Protein AF-A0A1M8A538-F1 (afdb_monomer_lite)

Organism: Malassezia sympodialis (strain ATCC 42132) (NCBI:txid1230383)

InterPro domains:
  IPR006976 VanZ-LLP1 [PF04892] (79-163)

pLDDT: mean 80.63, std 13.92, range [46.94, 98.0]

Secondary structure (DSSP, 8-state):
-HHHHHHHHHHHHHHHHHHHHHHHHHT--EEHHHHHHHTT------EEE-HHHHHHHHHHHHHHHHHHH-TTHHHH--S-HHHHHHHHHHHHHHHHHHHEEE-GGGTTSHHHHTHHHHHHIIIIIIIIIIIHHHHHTTSTT----HHHHHHHHHHHHHHHHHHHHHHHHHHHHHHHHHHTSTTS--TTHHHHHHHHHHHHT-

Foldseek 3Di:
DVVVVVVVVVVVVVVVVVVVVVVVLQLDKAAPQVVQVVVVHRDPDQKIFRVNLVVVLVVLVVVLCCCLQPPCSCVVVVDPLLQCLLQSLLVNLLSQLSRIDGHPVCCPPPVNVCPSVVVSCVCRLVCNLPVVLVVSCVDPPDHRDPSSSVSNNNSNVNSSVVNVVVVVVVVVVVVVVVVVPPPPPPPPPVVVVVVVVVVVVD

Structure (mmCIF, N/CA/C/O backbone):
data_AF-A0A1M8A538-F1
#
_entry.id   AF-A0A1M8A538-F1
#
loop_
_atom_site.group_PDB
_atom_site.id
_atom_site.type_symbol
_atom_site.label_atom_id
_atom_site.label_alt_id
_atom_site.label_comp_id
_atom_site.label_asym_id
_atom_site.label_entity_id
_atom_site.label_seq_id
_atom_site.pdbx_PDB_ins_code
_atom_site.Cartn_x
_atom_site.Cartn_y
_atom_site.Cartn_z
_atom_site.occupancy
_atom_site.B_iso_or_equiv
_atom_site.auth_seq_id
_atom_site.auth_comp_id
_atom_site.auth_asym_id
_atom_site.auth_atom_id
_atom_site.pdbx_PDB_model_num
ATOM 1 N N . MET A 1 1 ? -29.784 -29.417 -18.299 1.00 57.19 1 MET A N 1
ATOM 2 C CA . MET A 1 1 ? -29.557 -28.063 -17.727 1.00 57.19 1 MET A CA 1
ATOM 3 C C . MET A 1 1 ? -29.957 -27.910 -16.256 1.00 57.19 1 MET A C 1
ATOM 5 O O . MET A 1 1 ? -29.130 -27.436 -15.493 1.00 57.19 1 MET A O 1
ATOM 9 N N . ARG A 1 2 ? -31.153 -28.327 -15.803 1.00 59.56 2 ARG A N 1
ATOM 10 C CA . ARG A 1 2 ? -31.587 -28.126 -14.396 1.00 59.56 2 ARG A CA 1
ATOM 11 C C . ARG A 1 2 ? -30.743 -28.860 -13.331 1.00 59.56 2 ARG A C 1
ATOM 13 O O . ARG A 1 2 ? -30.654 -28.373 -12.212 1.00 59.56 2 ARG A O 1
ATOM 20 N N . GLY A 1 3 ? -30.115 -29.992 -13.668 1.00 70.19 3 GLY A N 1
ATOM 21 C CA . GLY A 1 3 ? -29.225 -30.732 -12.754 1.00 70.19 3 GLY A CA 1
ATOM 22 C C . GLY A 1 3 ? -27.883 -30.034 -12.494 1.00 70.19 3 GLY A C 1
ATOM 23 O O . GLY A 1 3 ? -27.474 -29.909 -11.348 1.00 70.19 3 GLY A O 1
ATOM 24 N N . LEU A 1 4 ? -27.258 -29.482 -13.541 1.00 68.31 4 LEU A N 1
ATOM 25 C CA . LEU A 1 4 ? -26.008 -28.710 -13.440 1.00 68.31 4 LEU A CA 1
ATOM 26 C C . LEU A 1 4 ? -26.164 -27.450 -12.574 1.00 68.31 4 LEU A C 1
ATOM 28 O O . LEU A 1 4 ? -25.291 -27.142 -11.769 1.00 68.31 4 LEU A O 1
ATOM 32 N N . LEU A 1 5 ? -27.304 -26.760 -12.686 1.00 63.91 5 LEU A N 1
ATOM 33 C CA . LEU A 1 5 ? -27.604 -25.579 -11.870 1.00 63.91 5 LEU A CA 1
ATOM 34 C C . LEU A 1 5 ? -27.762 -25.910 -10.376 1.00 63.91 5 LEU A C 1
ATOM 36 O O . LEU A 1 5 ? -27.327 -25.127 -9.536 1.00 63.91 5 LEU A O 1
ATOM 40 N N . ARG A 1 6 ? -28.333 -27.072 -10.027 1.00 71.44 6 ARG A N 1
ATOM 41 C CA . ARG A 1 6 ? -28.461 -27.504 -8.621 1.00 71.44 6 ARG A CA 1
ATOM 42 C C . ARG A 1 6 ? -27.114 -27.851 -8.001 1.00 71.44 6 ARG A C 1
ATOM 44 O O . ARG A 1 6 ? -26.874 -27.500 -6.849 1.00 71.44 6 ARG A O 1
ATOM 51 N N . GLU A 1 7 ? -26.229 -28.474 -8.768 1.00 78.44 7 GLU A N 1
ATOM 52 C CA . GLU A 1 7 ? -24.905 -28.852 -8.273 1.00 78.44 7 GLU A CA 1
ATOM 53 C C . GLU A 1 7 ? -23.982 -27.636 -8.143 1.00 78.44 7 GLU A C 1
ATOM 55 O O . GLU A 1 7 ? -23.270 -27.515 -7.147 1.00 78.44 7 GLU A O 1
ATOM 60 N N . CYS A 1 8 ? -24.096 -26.667 -9.057 1.00 67.44 8 CYS A N 1
ATOM 61 C CA . CYS A 1 8 ? -23.446 -25.364 -8.929 1.00 67.44 8 CYS A CA 1
ATOM 62 C C . CYS A 1 8 ? -23.955 -24.600 -7.688 1.00 67.44 8 CYS A C 1
ATOM 64 O O . CYS A 1 8 ? -23.156 -24.137 -6.877 1.00 67.44 8 CYS A O 1
ATOM 66 N N . ALA A 1 9 ? -25.274 -24.559 -7.458 1.00 70.19 9 ALA A N 1
ATOM 67 C CA . ALA A 1 9 ? -25.866 -23.905 -6.287 1.00 70.19 9 ALA A CA 1
ATOM 68 C C . ALA A 1 9 ? -25.443 -24.553 -4.957 1.00 70.19 9 ALA A C 1
ATOM 70 O O . ALA A 1 9 ? -25.140 -23.847 -3.996 1.00 70.19 9 ALA A O 1
ATOM 71 N N . LYS A 1 10 ? -25.357 -25.888 -4.897 1.00 73.31 10 LYS A N 1
ATOM 72 C CA . LYS A 1 10 ? -24.834 -26.601 -3.720 1.00 73.31 10 LYS A CA 1
ATOM 73 C C . LYS A 1 10 ? -23.356 -26.309 -3.475 1.00 73.31 10 LYS A C 1
ATOM 75 O O . LYS A 1 10 ? -22.967 -26.134 -2.322 1.00 73.31 10 LYS A O 1
ATOM 80 N N . GLN A 1 11 ? -22.535 -26.239 -4.526 1.00 73.25 11 GLN A N 1
ATOM 81 C CA . GLN A 1 11 ? -21.128 -25.864 -4.376 1.00 73.25 11 GLN A CA 1
ATOM 82 C C . GLN A 1 11 ? -20.974 -24.424 -3.878 1.00 73.25 11 GLN A C 1
ATOM 84 O O . GLN A 1 11 ? -20.205 -24.190 -2.949 1.00 73.25 11 GLN A O 1
ATOM 89 N N . ILE A 1 12 ? -21.762 -23.484 -4.405 1.00 65.81 12 ILE A N 1
ATOM 90 C CA . ILE A 1 12 ? -21.785 -22.089 -3.942 1.00 65.81 12 ILE A CA 1
ATOM 91 C C . ILE A 1 12 ? -22.218 -22.016 -2.470 1.00 65.81 12 ILE A C 1
ATOM 93 O O . ILE A 1 12 ? -21.546 -21.374 -1.665 1.00 65.81 12 ILE A O 1
ATOM 97 N N . ALA A 1 13 ? -23.280 -22.731 -2.086 1.00 67.12 13 ALA A N 1
ATOM 98 C CA . ALA A 1 13 ? -23.774 -22.766 -0.709 1.00 67.12 13 ALA A CA 1
ATOM 99 C C . ALA A 1 13 ? -22.772 -23.394 0.272 1.00 67.12 13 ALA A C 1
ATOM 101 O O . ALA A 1 13 ? -22.696 -22.965 1.419 1.00 67.12 13 ALA A O 1
ATOM 102 N N . LYS A 1 14 ? -21.977 -24.377 -0.168 1.00 70.44 14 LYS A N 1
ATOM 103 C CA . LYS A 1 14 ? -20.911 -24.991 0.638 1.00 70.44 14 LYS A CA 1
ATOM 104 C C . LYS A 1 14 ? -19.675 -24.092 0.750 1.00 70.44 14 LYS A C 1
ATOM 106 O O . LYS A 1 14 ? -19.023 -24.078 1.791 1.00 70.44 14 LYS A O 1
ATOM 111 N N . CYS A 1 15 ? -19.378 -23.319 -0.293 1.00 61.66 15 CYS A N 1
ATOM 112 C CA . CYS A 1 15 ? -18.273 -22.363 -0.309 1.00 61.66 15 CYS A CA 1
ATOM 113 C C . CYS A 1 15 ? -18.583 -21.123 0.548 1.00 61.66 15 CYS A C 1
ATOM 115 O O . CYS A 1 15 ? -17.711 -20.612 1.243 1.00 61.66 15 CYS A O 1
ATOM 117 N N . HIS A 1 16 ? -19.845 -20.690 0.586 1.00 68.81 16 HIS A N 1
ATOM 118 C CA . HIS A 1 16 ? -20.300 -19.514 1.327 1.00 68.81 16 HIS A CA 1
ATOM 119 C C . HIS A 1 16 ? -19.888 -19.475 2.821 1.00 68.81 16 HIS A C 1
ATOM 121 O O . HIS A 1 16 ? -19.280 -18.483 3.228 1.00 68.81 16 HIS A O 1
ATOM 127 N N . PRO A 1 17 ? -20.136 -20.503 3.662 1.00 69.69 17 PRO A N 1
ATOM 128 C CA . PRO A 1 17 ? -19.729 -20.480 5.071 1.00 69.69 17 PRO A CA 1
ATOM 129 C C . PRO A 1 17 ? -18.207 -20.545 5.255 1.00 69.69 17 PRO A C 1
ATOM 131 O O . PRO A 1 17 ? -17.678 -19.902 6.162 1.00 69.69 17 PRO A O 1
ATOM 134 N N . PHE A 1 18 ? -17.497 -21.271 4.385 1.00 69.75 18 PHE A N 1
ATOM 135 C CA . PHE A 1 18 ? -16.035 -21.347 4.412 1.00 69.75 18 PHE A CA 1
ATOM 136 C C . PHE A 1 18 ? -15.409 -19.982 4.103 1.00 69.75 18 PHE A C 1
ATOM 138 O O . PHE A 1 18 ? -14.625 -19.468 4.897 1.00 69.75 18 PHE A O 1
ATOM 145 N N . VAL A 1 19 ? -15.850 -19.341 3.018 1.00 67.94 19 VAL A N 1
ATOM 146 C CA . VAL A 1 19 ? -15.421 -17.995 2.620 1.00 67.94 19 VAL A CA 1
ATOM 147 C C . VAL A 1 19 ? -15.725 -16.977 3.721 1.00 67.94 19 VAL A C 1
ATOM 149 O O . VAL A 1 19 ? -14.863 -16.173 4.063 1.00 67.94 19 VAL A O 1
ATOM 152 N N . LYS A 1 20 ? -16.906 -17.045 4.351 1.00 71.62 20 LYS A N 1
ATOM 153 C CA . LYS A 1 20 ? -17.277 -16.143 5.454 1.00 71.62 20 LYS A CA 1
ATOM 154 C C . LYS A 1 20 ? -16.355 -16.306 6.672 1.00 71.62 20 LYS A C 1
ATOM 156 O O . LYS A 1 20 ? -15.968 -15.310 7.279 1.00 71.62 20 LYS A O 1
ATOM 161 N N . SER A 1 21 ? -15.969 -17.542 7.003 1.00 71.75 21 SER A N 1
ATOM 162 C CA . SER A 1 21 ? -15.009 -17.839 8.078 1.00 71.75 21 SER A CA 1
ATOM 163 C C . SER A 1 21 ? -13.608 -17.307 7.760 1.00 71.75 21 SER A C 1
ATOM 165 O O . SER A 1 21 ? -13.003 -16.636 8.597 1.00 71.75 21 SER A O 1
ATOM 167 N N . SER A 1 22 ? -13.113 -17.533 6.541 1.00 72.19 22 SER A N 1
ATOM 168 C CA . SER A 1 22 ? -11.816 -17.018 6.092 1.00 72.19 22 SER A CA 1
ATOM 169 C C . SER A 1 22 ? -11.780 -15.489 6.089 1.00 72.19 22 SER A C 1
ATOM 171 O O . SER A 1 22 ? -10.850 -14.907 6.636 1.00 72.19 22 SER A O 1
ATOM 173 N N . ILE A 1 23 ? -12.819 -14.823 5.572 1.00 71.50 23 ILE A N 1
ATOM 174 C CA . ILE A 1 23 ? -12.929 -13.355 5.595 1.00 71.50 23 ILE A CA 1
ATOM 175 C C . ILE A 1 23 ? -12.921 -12.833 7.036 1.00 71.50 23 ILE A C 1
ATOM 177 O O . ILE A 1 23 ? -12.203 -11.883 7.338 1.00 71.50 23 ILE A O 1
ATOM 181 N N . LYS A 1 24 ? -13.656 -13.472 7.955 1.00 73.94 24 LYS A N 1
ATOM 182 C CA . LYS A 1 24 ? -13.666 -13.073 9.371 1.00 73.94 24 LYS A CA 1
ATOM 183 C C . LYS A 1 24 ? -12.282 -13.200 10.016 1.00 73.94 24 LYS A C 1
ATOM 185 O O . LYS A 1 24 ? -11.910 -12.352 10.820 1.00 73.94 24 LYS A O 1
ATOM 190 N N . GLN A 1 25 ? -11.514 -14.228 9.655 1.00 73.50 25 GLN A N 1
ATOM 191 C CA . GLN A 1 25 ? -10.130 -14.378 10.112 1.00 73.50 25 GLN A CA 1
ATOM 192 C C . GLN A 1 25 ? -9.217 -13.292 9.533 1.00 73.50 25 GLN A C 1
ATOM 194 O O . GLN A 1 25 ? -8.459 -12.694 10.291 1.00 73.50 25 GLN A O 1
ATOM 199 N N . LEU A 1 26 ? -9.335 -12.980 8.238 1.00 65.94 26 LEU A N 1
ATOM 200 C CA . LEU A 1 26 ? -8.566 -11.911 7.587 1.00 65.94 26 LEU A CA 1
ATOM 201 C C . LEU A 1 26 ? -8.834 -10.531 8.206 1.00 65.94 26 LEU A C 1
ATOM 203 O O . LEU A 1 26 ? -7.919 -9.725 8.356 1.00 65.94 26 LEU A O 1
ATOM 207 N N . LEU A 1 27 ? -10.085 -10.269 8.588 1.00 71.62 27 LEU A N 1
ATOM 208 C CA . LEU A 1 27 ? -10.512 -9.009 9.199 1.00 71.62 27 LEU A CA 1
ATOM 209 C C . LEU A 1 27 ? -10.234 -8.930 10.706 1.00 71.62 27 LEU A C 1
ATOM 211 O O . LEU A 1 27 ? -10.436 -7.869 11.295 1.00 71.62 27 LEU A O 1
ATOM 215 N N . LYS A 1 28 ? -9.760 -10.012 11.340 1.00 77.06 28 LYS A N 1
ATOM 216 C CA . LYS A 1 28 ? -9.416 -10.006 12.764 1.00 77.06 28 LYS A CA 1
ATOM 217 C C . LYS A 1 28 ? -8.236 -9.058 12.998 1.00 77.06 28 LYS A C 1
ATOM 219 O O . LYS A 1 28 ? -7.119 -9.330 12.560 1.00 77.06 28 LYS A O 1
ATOM 224 N N . SER A 1 29 ? -8.493 -7.953 13.689 1.00 77.62 29 SER A N 1
ATOM 225 C CA . SER A 1 29 ? -7.491 -6.969 14.090 1.00 77.62 29 SER A CA 1
ATOM 226 C C . SER A 1 29 ? -6.911 -7.294 15.469 1.00 77.62 29 SER A C 1
ATOM 228 O O . SER A 1 29 ? -7.579 -7.870 16.328 1.00 77.62 29 SER A O 1
ATOM 230 N N . THR A 1 30 ? -5.655 -6.907 15.677 1.00 77.50 30 THR A N 1
ATOM 231 C CA . THR A 1 30 ? -4.973 -6.939 16.973 1.00 77.50 30 THR A CA 1
ATOM 232 C C . THR A 1 30 ? -4.510 -5.526 17.298 1.00 77.50 30 THR A C 1
ATOM 234 O O . THR A 1 30 ? -3.788 -4.915 16.508 1.00 77.50 30 THR A O 1
ATOM 237 N N . CYS A 1 31 ? -4.931 -4.988 18.440 1.00 77.50 31 CYS A N 1
ATOM 238 C CA . CYS A 1 31 ? -4.572 -3.633 18.848 1.00 77.50 31 CYS A CA 1
ATOM 239 C C . CYS A 1 31 ? -3.198 -3.576 19.512 1.00 77.50 31 CYS A C 1
ATOM 241 O O . CYS A 1 31 ? -2.830 -4.465 20.282 1.00 77.50 31 CYS A O 1
ATOM 243 N N . ILE A 1 32 ? -2.434 -2.526 19.200 1.00 72.56 32 ILE A N 1
ATOM 244 C CA . ILE A 1 32 ? -1.070 -2.351 19.712 1.00 72.56 32 ILE A CA 1
ATOM 245 C C . ILE A 1 32 ? -1.089 -2.112 21.227 1.00 72.56 32 ILE A C 1
ATOM 247 O O . ILE A 1 32 ? -0.212 -2.623 21.919 1.00 72.56 32 ILE A O 1
ATOM 251 N N . SER A 1 33 ? -2.116 -1.440 21.755 1.00 68.94 33 SER A N 1
ATOM 252 C CA . SER A 1 33 ? -2.324 -1.240 23.198 1.00 68.94 33 SER A CA 1
ATOM 253 C C . SER A 1 33 ? -2.339 -2.559 23.985 1.00 68.94 33 SER A C 1
ATOM 255 O O . SER A 1 33 ? -1.606 -2.709 24.960 1.00 68.94 33 SER A O 1
ATOM 257 N N . SER A 1 34 ? -3.084 -3.559 23.501 1.00 65.19 34 SER A N 1
ATOM 258 C CA . SER A 1 34 ? -3.177 -4.888 24.127 1.00 65.19 34 SER A CA 1
ATOM 259 C C . SER A 1 34 ? -1.849 -5.649 24.097 1.00 65.19 34 SER A C 1
ATOM 261 O O . SER A 1 34 ? -1.525 -6.397 25.020 1.00 65.19 34 SER A O 1
ATOM 263 N N . ILE A 1 35 ? -1.044 -5.441 23.052 1.00 68.94 35 ILE A N 1
ATOM 264 C CA . ILE A 1 35 ? 0.308 -5.994 22.996 1.00 68.94 35 ILE A CA 1
ATOM 265 C C . ILE A 1 35 ? 1.192 -5.265 24.010 1.00 68.94 35 ILE A C 1
ATOM 267 O O . ILE A 1 35 ? 1.823 -5.928 24.820 1.00 68.94 35 ILE A O 1
ATOM 271 N N . SER A 1 36 ? 1.214 -3.932 24.011 1.00 69.56 36 SER A N 1
ATOM 272 C CA . SER A 1 36 ? 2.062 -3.118 24.892 1.00 69.56 36 SER A CA 1
ATOM 273 C C . SER A 1 36 ? 1.878 -3.466 26.372 1.00 69.56 36 SER A C 1
ATOM 275 O O . SER A 1 36 ? 2.864 -3.649 27.090 1.00 69.56 36 SER A O 1
ATOM 277 N N . GLU A 1 37 ? 0.629 -3.645 26.808 1.00 71.94 37 GLU A N 1
ATOM 278 C CA . GLU A 1 37 ? 0.303 -4.019 28.186 1.00 71.94 37 GLU A CA 1
ATOM 279 C C . GLU A 1 37 ? 0.909 -5.376 28.574 1.00 71.94 37 GLU A C 1
ATOM 281 O O . GLU A 1 37 ? 1.479 -5.519 29.656 1.00 71.94 37 GLU A O 1
ATOM 286 N N . LYS A 1 38 ? 0.901 -6.350 27.654 1.00 77.44 38 LYS A N 1
ATOM 287 C CA . LYS A 1 38 ? 1.530 -7.664 27.858 1.00 77.44 38 LYS A CA 1
ATOM 288 C C . LYS A 1 38 ? 3.043 -7.571 28.096 1.00 77.44 38 LYS A C 1
ATOM 290 O O . LYS A 1 38 ? 3.600 -8.429 28.777 1.00 77.44 38 LYS A O 1
ATOM 295 N N . TRP A 1 39 ? 3.706 -6.556 27.541 1.00 76.44 39 TRP A N 1
ATOM 296 C CA . TRP A 1 39 ? 5.148 -6.321 27.689 1.00 76.44 39 TRP A CA 1
ATOM 297 C C . TRP A 1 39 ? 5.494 -5.342 28.824 1.00 76.44 39 TRP A C 1
ATOM 299 O O . TRP A 1 39 ? 6.660 -4.992 28.981 1.00 76.44 39 TRP A O 1
ATOM 309 N N . GLY A 1 40 ? 4.515 -4.914 29.631 1.00 76.00 40 GLY A N 1
ATOM 310 C CA . GLY A 1 40 ? 4.738 -4.046 30.793 1.00 76.00 40 GLY A CA 1
ATOM 311 C C . GLY A 1 40 ? 4.850 -2.550 30.477 1.00 76.00 40 GLY A C 1
ATOM 312 O O . GLY A 1 40 ? 5.237 -1.777 31.352 1.00 76.00 40 GLY A O 1
ATOM 313 N N . TYR A 1 41 ? 4.492 -2.122 29.263 1.00 75.06 41 TYR A N 1
ATOM 314 C CA . TYR A 1 41 ? 4.486 -0.713 28.859 1.00 75.06 41 TYR A CA 1
ATOM 315 C C . TYR A 1 41 ? 3.050 -0.219 28.643 1.00 75.06 41 TYR A C 1
ATOM 317 O O . TYR A 1 41 ? 2.259 -0.879 27.971 1.00 75.06 41 TYR A O 1
ATOM 325 N N . LYS A 1 42 ? 2.705 0.969 29.154 1.00 70.19 42 LYS A N 1
ATOM 326 C CA . LYS A 1 42 ? 1.439 1.645 28.820 1.00 70.19 42 LYS A CA 1
ATOM 327 C C . LYS A 1 42 ? 1.663 2.611 27.663 1.00 70.19 42 LYS A C 1
ATOM 329 O O . LYS A 1 42 ? 2.078 3.747 27.874 1.00 70.19 42 LYS A O 1
ATOM 334 N N . ILE A 1 43 ? 1.438 2.133 26.444 1.00 72.69 43 ILE A N 1
ATOM 335 C CA . ILE A 1 43 ? 1.424 2.964 25.242 1.00 72.69 43 ILE A CA 1
ATOM 336 C C . ILE A 1 43 ? -0.027 3.040 24.762 1.00 72.69 43 ILE A C 1
ATOM 338 O O . ILE A 1 43 ? -0.548 2.082 24.187 1.00 72.69 43 ILE A O 1
ATOM 342 N N . ASP A 1 44 ? -0.666 4.188 24.979 1.00 70.19 44 ASP A N 1
ATOM 343 C CA . ASP A 1 44 ? -2.039 4.459 24.541 1.00 70.19 44 ASP A CA 1
ATOM 344 C C . ASP A 1 44 ? -2.053 4.885 23.067 1.00 70.19 44 ASP A C 1
ATOM 346 O O . ASP A 1 44 ? -2.310 6.037 22.716 1.00 70.19 44 ASP A O 1
ATOM 350 N N . VAL A 1 45 ? -1.722 3.946 22.177 1.00 75.31 45 VAL A N 1
ATOM 351 C CA . VAL A 1 45 ? -1.893 4.122 20.731 1.00 75.31 45 VAL A CA 1
ATOM 352 C C . VAL A 1 45 ? -3.118 3.337 20.267 1.00 75.31 45 VAL A C 1
ATOM 354 O O . VAL A 1 45 ? -3.142 2.109 20.375 1.00 75.31 45 VAL A O 1
ATOM 357 N N . PRO A 1 46 ? -4.135 4.002 19.699 1.00 79.00 46 PRO A N 1
ATOM 358 C CA . PRO A 1 46 ? -5.359 3.336 19.263 1.00 79.00 46 PRO A CA 1
ATOM 359 C C . PRO A 1 46 ? -5.237 2.690 17.875 1.00 79.00 46 PRO A C 1
ATOM 361 O O . PRO A 1 46 ? -6.220 2.501 17.154 1.00 79.00 46 PRO A O 1
ATOM 364 N N . LEU A 1 47 ? -4.005 2.396 17.465 1.00 81.62 47 LEU A N 1
ATOM 365 C CA . LEU A 1 47 ? -3.712 1.777 16.191 1.00 81.62 47 LEU A CA 1
ATOM 366 C C . LEU A 1 47 ? -3.675 0.261 16.384 1.00 81.62 47 LEU A C 1
ATOM 368 O O . LEU A 1 47 ? -2.993 -0.276 17.257 1.00 81.62 47 LEU A O 1
ATOM 372 N N . CYS A 1 48 ? -4.424 -0.434 15.549 1.00 84.00 48 CYS A N 1
ATOM 373 C CA . CYS A 1 48 ? -4.493 -1.878 15.485 1.00 84.00 48 CYS A CA 1
ATOM 374 C C . CYS A 1 48 ? -4.006 -2.315 14.103 1.00 84.00 48 CYS A C 1
ATOM 376 O O . CYS A 1 48 ? -4.122 -1.582 13.122 1.00 84.00 48 CYS A O 1
ATOM 378 N N . PHE A 1 49 ? -3.453 -3.515 14.001 1.00 86.50 49 PHE A N 1
ATOM 379 C CA . PHE A 1 49 ? -3.052 -4.074 12.714 1.00 86.50 49 PHE A CA 1
ATOM 380 C C . PHE A 1 49 ? -3.757 -5.402 12.466 1.00 86.50 49 PHE A C 1
ATOM 382 O O . PHE A 1 49 ? -4.130 -6.117 13.399 1.00 86.50 49 PHE A O 1
ATOM 389 N N . ARG A 1 50 ? -3.965 -5.736 11.193 1.00 89.81 50 ARG A N 1
ATOM 390 C CA . ARG A 1 50 ? -4.556 -7.007 10.759 1.00 89.81 50 ARG A CA 1
ATOM 391 C C . ARG A 1 50 ? -3.433 -7.959 10.337 1.00 89.81 50 ARG A C 1
ATOM 393 O O . ARG A 1 50 ? -2.942 -7.842 9.213 1.00 89.81 50 ARG A O 1
ATOM 400 N N . PRO A 1 51 ? -2.996 -8.899 11.199 1.00 86.75 51 PRO A N 1
ATOM 401 C CA . PRO A 1 51 ? -1.805 -9.718 10.948 1.00 86.75 51 PRO A CA 1
ATOM 402 C C . PRO A 1 51 ? -1.906 -10.555 9.669 1.00 86.75 51 PRO A C 1
ATOM 404 O O . PRO A 1 51 ? -0.916 -10.734 8.967 1.00 86.75 51 PRO A O 1
ATOM 407 N N . TRP A 1 52 ? -3.103 -11.030 9.327 1.00 88.88 52 TRP A N 1
ATOM 408 C CA . TRP A 1 52 ? -3.308 -11.7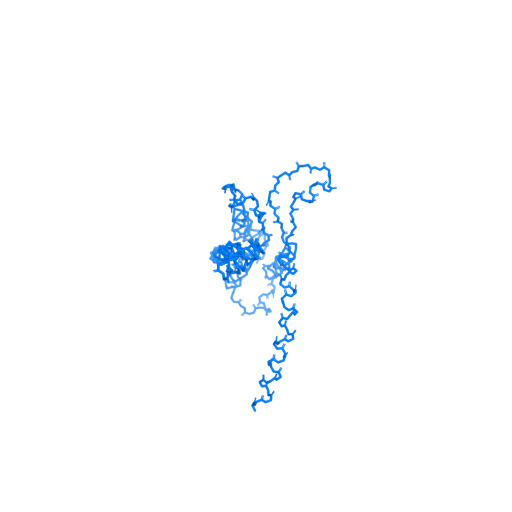99 8.102 1.00 88.88 52 TRP A CA 1
ATOM 409 C C . TRP A 1 52 ? -3.179 -10.953 6.833 1.00 88.88 52 TRP A C 1
ATOM 411 O O . TRP A 1 52 ? -2.592 -11.409 5.858 1.00 88.88 52 TRP A O 1
ATOM 421 N N . ILE A 1 53 ? -3.670 -9.710 6.850 1.00 92.31 53 ILE A N 1
ATOM 422 C CA . ILE A 1 53 ? -3.490 -8.771 5.732 1.00 92.31 53 ILE A CA 1
ATOM 423 C C . ILE A 1 53 ? -2.018 -8.371 5.610 1.00 92.31 53 ILE A C 1
ATOM 425 O O . ILE A 1 53 ? -1.496 -8.290 4.505 1.00 92.31 53 ILE A O 1
ATOM 429 N N . MET A 1 54 ? -1.322 -8.200 6.737 1.00 92.56 54 MET A N 1
ATOM 430 C CA . MET A 1 54 ? 0.122 -7.966 6.747 1.00 92.56 54 MET A CA 1
ATOM 431 C C . MET A 1 54 ? 0.890 -9.129 6.106 1.00 92.56 54 MET A C 1
ATOM 433 O O . MET A 1 54 ? 1.800 -8.897 5.320 1.00 92.56 54 MET A O 1
ATOM 437 N N . LEU A 1 55 ? 0.506 -10.379 6.383 1.00 93.06 55 LEU A N 1
ATOM 438 C CA . LEU A 1 55 ? 1.105 -11.543 5.730 1.00 93.06 55 LEU A CA 1
ATOM 439 C C . LEU A 1 55 ? 0.850 -11.540 4.216 1.00 93.06 55 LEU A C 1
ATOM 441 O O . LEU A 1 55 ? 1.779 -11.780 3.451 1.00 93.06 55 LEU A O 1
ATOM 445 N N . LEU A 1 56 ? -0.372 -11.218 3.777 1.00 93.94 56 LEU A N 1
ATOM 446 C CA . LEU A 1 56 ? -0.681 -11.070 2.349 1.00 93.94 56 LEU A CA 1
ATOM 447 C C . LEU A 1 56 ? 0.156 -9.967 1.693 1.00 93.94 56 LEU A C 1
ATOM 449 O O . LEU A 1 56 ? 0.673 -10.169 0.602 1.00 93.94 56 LEU A O 1
ATOM 453 N N . PHE A 1 57 ? 0.337 -8.837 2.374 1.00 95.06 57 PHE A N 1
ATOM 454 C CA . PHE A 1 57 ? 1.184 -7.744 1.905 1.00 95.06 57 PHE A CA 1
ATOM 455 C C . PHE A 1 57 ? 2.652 -8.158 1.775 1.00 95.06 57 PHE A C 1
ATOM 457 O O . PHE A 1 57 ? 3.292 -7.841 0.782 1.00 95.06 57 PHE A O 1
ATOM 464 N N . LEU A 1 58 ? 3.192 -8.906 2.740 1.00 95.56 58 LEU A N 1
ATOM 465 C CA . LEU A 1 58 ? 4.566 -9.411 2.659 1.00 95.56 58 LEU A CA 1
ATOM 466 C C . LEU A 1 58 ? 4.752 -10.393 1.495 1.00 95.56 58 LEU A C 1
ATOM 468 O O . LEU A 1 58 ? 5.778 -10.350 0.820 1.00 95.56 58 LEU A O 1
ATOM 472 N N . LEU A 1 59 ? 3.765 -11.257 1.245 1.00 96.12 59 LEU A N 1
ATOM 473 C CA . LEU A 1 59 ? 3.776 -12.155 0.088 1.00 96.12 59 LEU A CA 1
ATOM 474 C C . LEU A 1 59 ? 3.705 -11.378 -1.233 1.00 96.12 59 LEU A C 1
ATOM 476 O O . LEU A 1 59 ? 4.423 -11.713 -2.171 1.00 96.12 59 LEU A O 1
ATOM 480 N N . ASP A 1 60 ? 2.881 -10.333 -1.292 1.00 95.44 60 ASP A N 1
ATOM 481 C CA . ASP A 1 60 ? 2.770 -9.442 -2.448 1.00 95.44 60 ASP A CA 1
ATOM 482 C C . ASP A 1 60 ? 4.085 -8.693 -2.719 1.00 95.44 60 ASP A C 1
ATOM 484 O O . ASP A 1 60 ? 4.577 -8.702 -3.844 1.00 95.44 60 ASP A O 1
ATOM 488 N N . LEU A 1 61 ? 4.736 -8.152 -1.684 1.00 94.56 61 LEU A N 1
ATOM 489 C CA . LEU A 1 61 ? 6.058 -7.533 -1.814 1.00 94.56 61 LEU A CA 1
ATOM 490 C C . LEU A 1 61 ? 7.117 -8.521 -2.308 1.00 94.56 61 LEU A C 1
ATOM 492 O O . LEU A 1 61 ? 7.958 -8.149 -3.123 1.00 94.56 61 LEU A O 1
ATOM 496 N N . LEU A 1 62 ? 7.087 -9.771 -1.839 1.00 94.88 62 LEU A N 1
ATOM 497 C CA . LEU A 1 62 ? 8.011 -10.804 -2.306 1.00 94.88 62 LEU A CA 1
ATOM 498 C C . LEU A 1 62 ? 7.772 -11.137 -3.784 1.00 94.88 62 LEU A C 1
ATOM 500 O O . LEU A 1 62 ? 8.732 -11.277 -4.540 1.00 94.88 62 LEU A O 1
ATOM 504 N N . LEU A 1 63 ? 6.507 -11.228 -4.202 1.00 93.19 63 LEU A N 1
ATOM 505 C CA . LEU A 1 63 ? 6.130 -11.436 -5.598 1.00 93.19 63 LEU A CA 1
ATOM 506 C C . LEU A 1 63 ? 6.597 -10.268 -6.475 1.00 93.19 63 LEU A C 1
ATOM 508 O O . LEU A 1 63 ? 7.236 -10.490 -7.501 1.00 93.19 63 LEU A O 1
ATOM 512 N N . MET A 1 64 ? 6.333 -9.032 -6.055 1.00 92.69 64 MET A N 1
ATOM 513 C CA . MET A 1 64 ? 6.749 -7.825 -6.771 1.00 92.69 64 MET A CA 1
ATOM 514 C C . MET A 1 64 ? 8.271 -7.696 -6.838 1.00 92.69 64 MET A C 1
ATOM 516 O O . MET A 1 64 ? 8.812 -7.350 -7.885 1.00 92.69 64 MET A O 1
ATOM 520 N N . ALA A 1 65 ? 8.979 -8.030 -5.758 1.00 91.56 65 ALA A N 1
ATOM 521 C CA . ALA A 1 65 ? 10.435 -8.067 -5.754 1.00 91.56 65 ALA A CA 1
ATOM 522 C C . ALA A 1 65 ? 10.966 -9.140 -6.714 1.00 91.56 65 ALA A C 1
ATOM 524 O O . ALA A 1 65 ? 11.875 -8.872 -7.493 1.00 91.56 65 ALA A O 1
ATOM 525 N N . PHE A 1 66 ? 10.380 -10.338 -6.720 1.00 91.25 66 PHE A N 1
ATOM 526 C CA . PHE A 1 66 ? 10.772 -11.382 -7.661 1.00 91.25 66 PHE A CA 1
ATOM 527 C C . PHE A 1 66 ? 10.579 -10.928 -9.113 1.00 91.25 66 PHE A C 1
ATOM 529 O O . PHE A 1 66 ? 11.498 -11.051 -9.916 1.00 91.25 66 PHE A O 1
ATOM 536 N N . LEU A 1 67 ? 9.426 -10.346 -9.443 1.00 90.00 67 LEU A N 1
ATOM 537 C CA . LEU A 1 67 ? 9.138 -9.900 -10.806 1.00 90.00 67 LEU A CA 1
ATOM 538 C C . LEU A 1 67 ? 9.974 -8.685 -11.232 1.00 90.00 67 LEU A C 1
ATOM 540 O O . LEU A 1 67 ? 10.392 -8.617 -12.382 1.00 90.00 67 LEU A O 1
ATOM 544 N N . GLY A 1 68 ? 10.240 -7.749 -10.319 1.00 85.75 68 GLY A N 1
ATOM 545 C CA . GLY A 1 68 ? 10.950 -6.506 -10.622 1.00 85.75 68 GLY A CA 1
ATOM 546 C C . GLY A 1 68 ? 12.478 -6.592 -10.561 1.00 85.75 68 GLY A C 1
ATOM 547 O O . GLY A 1 68 ? 13.148 -5.730 -11.126 1.00 85.75 68 GLY A O 1
ATOM 548 N N . PHE A 1 69 ? 13.052 -7.572 -9.856 1.00 86.25 69 PHE A N 1
ATOM 549 C CA . PHE A 1 69 ? 14.510 -7.714 -9.711 1.00 86.25 69 PHE A CA 1
ATOM 550 C C . PHE A 1 69 ? 15.085 -8.883 -10.514 1.00 86.25 69 PHE A C 1
ATOM 552 O O . PHE A 1 69 ? 16.291 -8.923 -10.747 1.00 86.25 69 PHE A O 1
ATOM 559 N N . HIS A 1 70 ? 14.266 -9.850 -10.930 1.00 85.44 70 HIS A N 1
ATOM 560 C CA . HIS A 1 70 ? 14.771 -11.009 -11.653 1.00 85.44 70 HIS A CA 1
ATOM 561 C C . HIS A 1 70 ? 14.994 -10.678 -13.146 1.00 85.44 70 HIS A C 1
ATOM 563 O O . HIS A 1 70 ? 14.029 -10.346 -13.836 1.00 85.44 70 HIS A O 1
ATOM 569 N N . PRO A 1 71 ? 16.220 -10.841 -13.690 1.00 77.00 71 PRO A N 1
ATOM 570 C CA . PRO A 1 71 ? 16.569 -10.414 -15.054 1.00 77.00 71 PRO A CA 1
ATOM 571 C C . PRO A 1 71 ? 15.707 -11.030 -16.163 1.00 77.00 71 PRO A C 1
ATOM 573 O O . PRO A 1 71 ? 15.490 -10.408 -17.194 1.00 77.00 71 PRO A O 1
ATOM 576 N N . SER A 1 72 ? 15.208 -12.246 -15.934 1.00 77.88 72 SER A N 1
ATOM 577 C CA . SER A 1 72 ? 14.390 -13.005 -16.891 1.00 77.88 72 SER A CA 1
ATOM 578 C C . SER A 1 72 ? 12.936 -13.155 -16.448 1.00 77.88 72 SER A C 1
ATOM 580 O O . SER A 1 72 ? 12.224 -13.999 -16.977 1.00 77.88 72 SER A O 1
ATOM 582 N N . ALA A 1 73 ? 12.460 -12.414 -15.437 1.00 76.56 73 ALA A N 1
ATOM 583 C CA . ALA A 1 73 ? 11.064 -12.560 -14.996 1.00 76.56 73 ALA A CA 1
ATOM 584 C C . ALA A 1 73 ? 10.064 -12.224 -16.115 1.00 76.56 73 ALA A C 1
ATOM 586 O O . ALA A 1 73 ? 9.037 -12.894 -16.240 1.00 76.56 73 ALA A O 1
ATOM 587 N N . GLN A 1 74 ? 10.395 -11.251 -16.967 1.00 72.25 74 GLN A N 1
ATOM 588 C CA . GLN A 1 74 ? 9.583 -10.884 -18.129 1.00 72.25 74 GLN A CA 1
ATOM 589 C C . GLN A 1 74 ? 9.499 -11.984 -19.198 1.00 72.25 74 GLN A C 1
ATOM 591 O O . GLN A 1 74 ? 8.507 -12.043 -19.921 1.00 72.25 74 GLN A O 1
ATOM 596 N N . ASP A 1 75 ? 10.468 -12.903 -19.265 1.00 77.25 75 ASP A N 1
ATOM 597 C CA . ASP A 1 75 ? 10.405 -14.033 -20.204 1.00 77.25 75 ASP A CA 1
ATOM 598 C C . ASP A 1 75 ? 9.268 -15.004 -19.837 1.00 77.25 75 ASP A C 1
ATOM 600 O O . ASP A 1 75 ? 8.667 -15.639 -20.705 1.00 77.25 75 ASP A O 1
ATOM 604 N N . TYR A 1 76 ? 8.940 -15.091 -18.543 1.00 79.25 76 TYR A N 1
ATOM 605 C CA . TYR A 1 76 ? 7.851 -15.923 -18.025 1.00 79.25 76 TYR A CA 1
ATOM 606 C C . TYR A 1 76 ? 6.513 -15.182 -18.002 1.00 79.25 76 TYR A C 1
ATOM 608 O O . TYR A 1 76 ? 5.464 -15.771 -18.268 1.00 79.25 76 TYR A O 1
ATOM 616 N N . VAL A 1 77 ? 6.540 -13.891 -17.672 1.00 75.44 77 VAL A N 1
ATOM 617 C CA . VAL A 1 77 ? 5.360 -13.032 -17.574 1.00 75.44 77 VAL A CA 1
ATOM 618 C C . VAL A 1 77 ? 5.371 -12.094 -18.774 1.00 75.44 77 VAL A C 1
ATOM 620 O O . VAL A 1 77 ? 5.893 -10.989 -18.702 1.00 75.44 77 VAL A O 1
ATOM 623 N N . GLN A 1 78 ? 4.782 -12.543 -19.886 1.00 81.94 78 GLN A N 1
ATOM 624 C CA . GLN A 1 78 ? 4.663 -11.805 -21.157 1.00 81.94 78 GLN A CA 1
ATOM 625 C C . GLN A 1 78 ? 3.682 -10.612 -21.067 1.00 81.94 78 GLN A C 1
ATOM 627 O O . GLN A 1 78 ? 2.817 -10.417 -21.921 1.00 81.94 78 GLN A O 1
ATOM 632 N N . ILE A 1 79 ? 3.767 -9.831 -19.993 1.00 84.62 79 ILE A N 1
ATOM 633 C CA . ILE A 1 79 ? 2.970 -8.637 -19.726 1.00 84.62 79 ILE A CA 1
ATOM 634 C C . ILE A 1 79 ? 3.886 -7.428 -19.899 1.00 84.62 79 ILE A C 1
ATOM 636 O O . ILE A 1 79 ? 5.059 -7.464 -19.543 1.00 84.62 79 ILE A O 1
ATOM 640 N N . ASN A 1 80 ? 3.345 -6.340 -20.443 1.00 89.38 80 ASN A N 1
ATOM 641 C CA . ASN A 1 80 ? 4.074 -5.080 -20.541 1.00 89.38 80 ASN A CA 1
ATOM 642 C C . ASN A 1 80 ? 4.491 -4.591 -19.144 1.00 89.38 80 ASN A C 1
ATOM 644 O O . ASN A 1 80 ? 3.640 -4.464 -18.261 1.00 89.38 80 ASN A O 1
ATOM 648 N N . ASP A 1 81 ? 5.768 -4.254 -18.986 1.00 87.88 81 ASP A N 1
ATOM 649 C CA . ASP A 1 81 ? 6.385 -3.804 -17.736 1.00 87.88 81 ASP A CA 1
ATOM 650 C C . ASP A 1 81 ? 5.577 -2.707 -17.034 1.00 87.88 81 ASP A C 1
ATOM 652 O O . ASP A 1 81 ? 5.223 -2.807 -15.863 1.00 87.88 81 ASP A O 1
ATOM 656 N N . LYS A 1 82 ? 5.124 -1.710 -17.798 1.00 91.38 82 LYS A N 1
ATOM 657 C CA . LYS A 1 82 ? 4.334 -0.586 -17.270 1.00 91.38 82 LYS A CA 1
ATOM 658 C C . LYS A 1 82 ? 2.991 -1.030 -16.698 1.00 91.38 82 LYS A C 1
ATOM 660 O O . LYS A 1 82 ? 2.501 -0.456 -15.731 1.00 91.38 82 LYS A O 1
ATOM 665 N N . VAL A 1 83 ? 2.369 -2.039 -17.307 1.00 93.12 83 VAL A N 1
ATOM 666 C CA . VAL A 1 83 ? 1.099 -2.597 -16.823 1.00 93.12 83 VAL A CA 1
ATOM 667 C C . VAL A 1 83 ? 1.341 -3.409 -15.558 1.00 93.12 83 VAL A C 1
ATOM 669 O O . VAL A 1 83 ? 0.551 -3.309 -14.623 1.00 93.12 83 VAL A O 1
ATOM 672 N N . LEU A 1 84 ? 2.438 -4.166 -15.506 1.00 92.75 84 LEU A N 1
ATOM 673 C CA . LEU A 1 84 ? 2.838 -4.908 -14.316 1.00 92.75 84 LEU A CA 1
ATOM 674 C C . LEU A 1 84 ? 3.079 -3.961 -13.134 1.00 92.75 84 LEU A C 1
ATOM 676 O O . LEU A 1 84 ? 2.514 -4.166 -12.064 1.00 92.75 84 LEU A O 1
ATOM 680 N N . HIS A 1 85 ? 3.837 -2.891 -13.356 1.00 94.25 85 HIS A N 1
ATOM 681 C CA . HIS A 1 85 ? 4.077 -1.825 -12.389 1.00 94.25 85 HIS A CA 1
ATOM 682 C C . 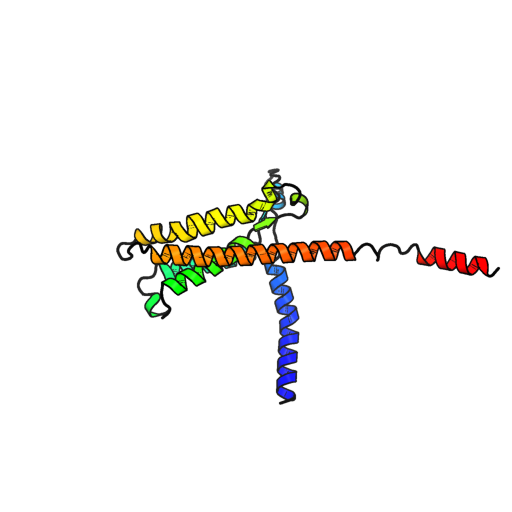HIS A 1 85 ? 2.768 -1.171 -11.921 1.00 94.25 85 HIS A C 1
ATOM 684 O O . HIS A 1 85 ? 2.494 -1.092 -10.725 1.00 94.25 85 HIS A O 1
ATOM 690 N N . PHE A 1 86 ? 1.887 -0.798 -12.851 1.00 96.75 86 PHE A N 1
ATOM 691 C CA . PHE A 1 86 ? 0.582 -0.227 -12.518 1.00 96.75 86 PHE A CA 1
ATOM 692 C C . PHE A 1 86 ? -0.287 -1.168 -11.663 1.00 96.75 86 PHE A C 1
ATOM 694 O O . PHE A 1 86 ? -0.767 -0.777 -10.599 1.00 96.75 86 PHE A O 1
ATOM 701 N N . VAL A 1 87 ? -0.501 -2.410 -12.107 1.00 96.25 87 VAL A N 1
ATOM 702 C CA . VAL A 1 87 ? -1.378 -3.368 -11.410 1.00 96.25 87 VAL A CA 1
ATOM 703 C C . VAL A 1 87 ? -0.762 -3.810 -10.087 1.00 96.25 87 VAL A C 1
ATOM 705 O O . VAL A 1 87 ? -1.469 -3.881 -9.083 1.00 96.25 87 VAL A O 1
ATOM 708 N N . GLY A 1 88 ? 0.545 -4.060 -10.071 1.00 95.56 88 GLY A N 1
ATOM 709 C CA . GLY A 1 88 ? 1.289 -4.442 -8.880 1.00 95.56 88 GLY A CA 1
ATOM 710 C C . GLY A 1 88 ? 1.170 -3.387 -7.791 1.00 95.56 88 GLY A C 1
ATOM 711 O O . GLY A 1 88 ? 0.605 -3.658 -6.737 1.00 95.56 88 GLY A O 1
ATOM 712 N N . PHE A 1 89 ? 1.562 -2.141 -8.074 1.00 96.50 89 PHE A N 1
ATOM 713 C CA . PHE A 1 89 ? 1.469 -1.064 -7.084 1.00 96.50 89 PHE A CA 1
ATOM 714 C C . PHE A 1 89 ? 0.030 -0.711 -6.694 1.00 96.50 89 PHE A C 1
ATOM 716 O O . PHE A 1 89 ? -0.200 -0.286 -5.557 1.00 96.50 89 PHE A O 1
ATOM 723 N N . MET A 1 90 ? -0.950 -0.928 -7.577 1.00 97.75 90 MET A N 1
ATOM 724 C CA . MET A 1 90 ? -2.368 -0.826 -7.225 1.00 97.75 90 MET A CA 1
ATOM 725 C C . MET A 1 90 ? -2.757 -1.854 -6.156 1.00 97.75 90 MET A C 1
ATOM 727 O O . MET A 1 90 ? -3.372 -1.479 -5.157 1.00 97.75 90 MET A O 1
ATOM 731 N N . ILE A 1 91 ? -2.381 -3.125 -6.330 1.00 97.19 91 ILE A N 1
ATOM 732 C CA . ILE A 1 91 ? -2.659 -4.203 -5.369 1.00 97.19 91 ILE A CA 1
ATOM 733 C C . ILE A 1 91 ? -1.875 -3.983 -4.071 1.00 97.19 91 ILE A C 1
ATOM 735 O O . ILE A 1 91 ? -2.475 -3.981 -2.995 1.00 97.19 91 ILE A O 1
ATOM 739 N N . THR A 1 92 ? -0.574 -3.706 -4.158 1.00 97.00 92 THR A N 1
ATOM 740 C CA . THR A 1 92 ? 0.296 -3.441 -3.005 1.00 97.00 92 THR A CA 1
ATOM 741 C C . THR A 1 92 ? -0.257 -2.309 -2.140 1.00 97.00 92 THR A C 1
ATOM 743 O O . THR A 1 92 ? -0.418 -2.468 -0.927 1.00 97.00 92 THR A O 1
ATOM 746 N N . THR A 1 93 ? -0.623 -1.178 -2.754 1.00 97.19 93 THR A N 1
ATOM 747 C CA . THR A 1 93 ? -1.176 -0.025 -2.025 1.00 97.19 93 THR A CA 1
ATOM 748 C C . THR A 1 93 ? -2.553 -0.333 -1.450 1.00 97.19 93 THR A C 1
ATOM 750 O O . THR A 1 93 ? -2.846 0.045 -0.313 1.00 97.19 93 THR A O 1
ATOM 753 N N . PHE A 1 94 ? -3.387 -1.060 -2.202 1.00 96.56 94 PHE A N 1
ATOM 754 C CA . PHE A 1 94 ? -4.698 -1.488 -1.734 1.00 96.56 94 PHE A CA 1
ATOM 755 C C . PHE A 1 94 ? -4.578 -2.315 -0.449 1.00 96.56 94 PHE A C 1
ATOM 757 O O . PHE A 1 94 ? -5.202 -1.968 0.555 1.00 96.56 94 PHE A O 1
ATOM 764 N N . ILE A 1 95 ? -3.752 -3.368 -0.457 1.00 95.31 95 ILE A N 1
ATOM 765 C CA . ILE A 1 95 ? -3.562 -4.272 0.686 1.00 95.31 95 ILE A CA 1
ATOM 766 C C . ILE A 1 95 ? -2.927 -3.523 1.863 1.00 95.31 95 ILE A C 1
ATOM 768 O O . ILE A 1 95 ? -3.396 -3.678 2.991 1.00 95.31 95 ILE A O 1
ATOM 772 N N . CYS A 1 96 ? -1.912 -2.686 1.616 1.00 95.31 96 CYS A N 1
ATOM 773 C CA . CYS A 1 96 ? -1.215 -1.936 2.664 1.00 95.31 96 CYS A CA 1
ATOM 774 C C . CYS A 1 96 ? -2.161 -1.062 3.489 1.00 95.31 96 CYS A C 1
ATOM 776 O O . CYS A 1 96 ? -2.091 -1.067 4.718 1.00 95.31 96 CYS A O 1
ATOM 778 N N . TYR A 1 97 ? -3.094 -0.373 2.827 1.00 94.56 97 TYR A N 1
ATOM 779 C CA . TYR A 1 97 ? -4.086 0.452 3.511 1.00 94.56 97 TYR A CA 1
ATOM 780 C C . TYR A 1 97 ? -4.887 -0.342 4.548 1.00 94.56 97 TYR A C 1
ATOM 782 O O . TYR A 1 97 ? -5.079 0.099 5.678 1.00 94.56 97 TYR A O 1
ATOM 790 N N . TRP A 1 98 ? -5.308 -1.553 4.179 1.00 91.69 98 TRP A N 1
ATOM 791 C CA . TRP A 1 98 ? -6.124 -2.426 5.020 1.00 91.69 98 TRP A CA 1
ATOM 792 C C . TRP A 1 98 ? -5.354 -3.124 6.145 1.00 91.69 98 TRP A C 1
ATOM 794 O O . TRP A 1 98 ? -5.985 -3.765 6.988 1.00 91.69 98 TRP A O 1
ATOM 804 N N . ILE A 1 99 ? -4.020 -3.025 6.185 1.00 91.38 99 ILE A N 1
ATOM 805 C CA . ILE A 1 99 ? -3.228 -3.512 7.325 1.00 91.38 99 ILE A CA 1
ATOM 806 C C . ILE A 1 99 ? -3.603 -2.724 8.573 1.00 91.38 99 ILE A C 1
ATOM 808 O O . ILE A 1 99 ? -3.784 -3.314 9.640 1.00 91.38 99 ILE A O 1
ATOM 812 N N . TRP A 1 100 ? -3.721 -1.406 8.432 1.00 88.56 100 TRP A N 1
ATOM 813 C CA . TRP A 1 100 ? -3.986 -0.490 9.525 1.00 88.56 100 TRP A CA 1
ATOM 814 C C . TRP A 1 100 ? -5.481 -0.464 9.830 1.00 88.56 100 TRP A C 1
ATOM 816 O O . TRP A 1 100 ? -6.322 -0.243 8.964 1.00 88.56 100 TRP A O 1
ATOM 826 N N . SER A 1 101 ? -5.818 -0.694 11.090 1.00 81.62 101 SER A N 1
ATOM 827 C CA . SER A 1 101 ? -7.170 -0.592 11.620 1.00 81.62 101 SER A CA 1
ATOM 828 C C . SER A 1 101 ? -7.130 0.352 12.806 1.00 81.62 101 SER A C 1
ATOM 830 O O . SER A 1 101 ? -6.189 0.339 13.590 1.00 81.62 101 SER A O 1
ATOM 832 N N . LEU A 1 102 ? -8.151 1.172 12.957 1.00 78.94 102 LEU A N 1
ATOM 833 C CA . LEU A 1 102 ? -8.278 2.056 14.109 1.00 78.94 102 LEU A CA 1
ATOM 834 C C . LEU A 1 102 ? -9.305 1.472 15.071 1.00 78.94 102 LEU A C 1
ATOM 836 O O . LEU A 1 102 ? -10.320 0.935 14.620 1.00 78.94 102 LEU A O 1
ATOM 840 N N . ASP A 1 103 ? -9.022 1.577 16.366 1.00 71.81 103 ASP A N 1
ATOM 841 C CA . ASP A 1 103 ? -9.984 1.247 17.413 1.00 71.81 103 ASP A CA 1
ATOM 842 C C . ASP A 1 103 ? -11.165 2.237 17.389 1.00 71.81 103 ASP A C 1
ATOM 844 O O . ASP A 1 103 ? -10.980 3.436 17.151 1.00 71.81 103 ASP A O 1
ATOM 848 N N . THR A 1 104 ? -12.379 1.739 17.633 1.00 63.88 104 THR A N 1
ATOM 849 C CA . THR A 1 104 ? -13.640 2.493 17.523 1.00 63.88 104 THR A CA 1
ATOM 850 C C . THR A 1 104 ? -13.651 3.717 18.439 1.00 63.88 104 THR A C 1
ATOM 852 O O . THR A 1 104 ? -14.149 4.783 18.079 1.00 63.88 104 THR A O 1
ATOM 855 N N . SER A 1 105 ? -12.999 3.600 19.595 1.00 61.34 105 SER A N 1
ATOM 856 C CA . SER A 1 105 ? -12.865 4.653 20.606 1.00 61.34 105 SER A CA 1
ATOM 857 C C . SER A 1 105 ? -12.000 5.840 20.160 1.00 61.34 105 SER A C 1
ATOM 859 O O . SER A 1 105 ? -12.042 6.902 20.775 1.00 61.34 105 SER A O 1
ATOM 861 N N . ALA A 1 106 ? -11.204 5.696 19.097 1.00 59.84 106 ALA A N 1
ATOM 862 C CA . ALA A 1 106 ? -10.236 6.707 18.673 1.00 59.84 106 ALA A CA 1
ATOM 863 C C . ALA A 1 106 ? -10.648 7.526 17.454 1.00 59.84 106 ALA A C 1
ATOM 865 O O . ALA A 1 106 ? -9.927 8.448 17.062 1.00 59.84 106 ALA A O 1
ATOM 866 N N . TYR A 1 107 ? -11.822 7.249 16.886 1.00 62.38 107 TYR A N 1
ATOM 867 C CA . TYR A 1 107 ? -12.368 8.031 15.777 1.00 62.38 107 TYR A CA 1
ATOM 868 C C . TYR A 1 107 ? -12.590 9.504 16.133 1.00 62.38 107 TYR A C 1
ATOM 870 O O . TYR A 1 107 ? -12.542 10.359 15.252 1.00 62.38 107 TYR A O 1
ATOM 878 N N . TYR A 1 108 ? -12.760 9.817 17.420 1.00 63.19 108 TYR A N 1
ATOM 879 C CA . TYR A 1 108 ? -12.999 11.178 17.901 1.00 63.19 108 TYR A CA 1
ATOM 880 C C . TYR A 1 108 ? -11.771 12.091 17.812 1.00 63.19 108 TYR A C 1
ATOM 882 O O . TYR A 1 108 ? -11.908 13.312 17.824 1.00 63.19 108 TYR A O 1
ATOM 890 N N . THR A 1 109 ? -10.564 11.530 17.689 1.00 71.38 109 THR A N 1
ATOM 891 C CA . THR A 1 109 ? -9.345 12.329 17.549 1.00 71.38 109 THR A CA 1
ATOM 892 C C . THR A 1 109 ? -8.962 12.435 16.077 1.00 71.38 109 THR A C 1
ATOM 894 O O . THR A 1 109 ? -8.522 11.462 15.464 1.00 71.38 109 THR A O 1
ATOM 897 N N . ALA A 1 110 ? -9.071 13.645 15.518 1.00 71.50 110 ALA A N 1
ATOM 898 C CA . ALA A 1 110 ? -8.808 13.918 14.103 1.00 71.50 110 ALA A CA 1
ATOM 899 C C . ALA A 1 110 ? -7.428 13.424 13.634 1.00 71.50 110 ALA A C 1
ATOM 901 O O . ALA A 1 110 ? -7.308 12.915 12.525 1.00 71.50 110 ALA A O 1
ATOM 902 N N . PHE A 1 111 ? -6.405 13.515 14.489 1.00 78.75 111 PHE A N 1
ATOM 903 C CA . PHE A 1 111 ? -5.059 13.028 14.181 1.00 78.75 111 PHE A CA 1
ATOM 904 C C . PHE A 1 111 ? -5.031 11.521 13.880 1.00 78.75 111 PHE A C 1
ATOM 906 O O . PHE A 1 111 ? -4.490 11.099 12.858 1.00 78.75 111 PHE A O 1
ATOM 913 N N . TRP A 1 112 ? -5.661 10.709 14.734 1.00 79.81 112 TRP A N 1
ATOM 914 C CA . TRP A 1 112 ? -5.666 9.254 14.588 1.00 79.81 112 TRP A CA 1
ATOM 915 C C . TRP A 1 112 ? -6.511 8.796 13.405 1.00 79.81 112 TRP A C 1
ATOM 917 O O . TRP A 1 112 ? -6.137 7.835 12.741 1.00 79.81 112 TRP A O 1
ATOM 927 N N . ASN A 1 113 ? -7.579 9.526 13.071 1.00 78.50 113 ASN A N 1
ATOM 928 C CA . ASN A 1 113 ? -8.444 9.205 11.936 1.00 78.50 113 ASN A CA 1
ATOM 929 C C . ASN A 1 113 ? -7.700 9.193 10.585 1.00 78.50 113 ASN A C 1
ATOM 931 O O . ASN A 1 113 ? -8.043 8.415 9.698 1.00 78.50 113 ASN A O 1
ATOM 935 N N . TYR A 1 114 ? -6.652 10.010 10.434 1.00 84.75 114 TYR A N 1
ATOM 936 C CA . TYR A 1 114 ? -5.837 10.053 9.214 1.00 84.75 114 TYR A CA 1
ATOM 937 C C . TYR A 1 114 ? -4.573 9.186 9.280 1.00 84.75 114 TYR A C 1
ATOM 939 O O . TYR A 1 114 ? -3.832 9.126 8.300 1.00 84.75 114 TYR A O 1
ATOM 947 N N . ALA A 1 115 ? -4.307 8.494 10.392 1.00 87.19 115 ALA A N 1
ATOM 948 C CA . ALA A 1 115 ? -3.086 7.703 10.543 1.00 87.19 115 ALA A CA 1
ATOM 949 C C . ALA A 1 115 ? -2.944 6.582 9.485 1.00 87.19 115 ALA A C 1
ATOM 951 O O . ALA A 1 115 ? -1.877 6.513 8.870 1.00 87.19 115 ALA A O 1
ATOM 952 N N . PRO A 1 116 ? -3.977 5.763 9.178 1.00 89.38 116 PRO A N 1
ATOM 953 C CA . PRO A 1 116 ? -3.894 4.743 8.125 1.00 89.38 116 PRO A CA 1
ATOM 954 C C . PRO A 1 116 ? -3.534 5.325 6.753 1.00 89.38 116 PRO A C 1
ATOM 956 O O . PRO A 1 116 ? -2.683 4.790 6.040 1.00 89.38 116 PRO A O 1
ATOM 959 N N . LEU A 1 117 ? -4.145 6.462 6.409 1.00 92.12 117 LEU A N 1
ATOM 960 C CA . LEU A 1 117 ? -3.900 7.170 5.158 1.00 92.12 117 LEU A CA 1
ATOM 961 C C . LEU A 1 117 ? -2.457 7.684 5.087 1.00 92.12 117 LEU A C 1
ATOM 963 O O . LEU A 1 117 ? -1.754 7.395 4.121 1.00 92.12 117 LEU A O 1
ATOM 967 N N . SER A 1 118 ? -1.996 8.387 6.124 1.00 92.31 118 SER A N 1
ATOM 968 C CA . SER A 1 118 ? -0.643 8.952 6.189 1.00 92.31 118 SER A CA 1
ATOM 969 C C . SER A 1 118 ? 0.443 7.877 6.130 1.00 92.31 118 SER A C 1
ATOM 971 O O . SER A 1 118 ? 1.414 8.028 5.389 1.00 92.31 118 SER A O 1
ATOM 973 N N . LEU A 1 119 ? 0.268 6.767 6.857 1.00 92.50 119 LEU A N 1
ATOM 974 C CA . LEU A 1 119 ? 1.203 5.638 6.824 1.00 92.50 119 LEU A CA 1
ATOM 975 C C . LEU A 1 119 ? 1.250 5.001 5.433 1.00 92.50 119 LEU A C 1
ATOM 977 O O . LEU A 1 119 ? 2.331 4.735 4.913 1.00 92.50 119 LEU A O 1
ATOM 981 N N . THR A 1 120 ? 0.094 4.811 4.795 1.00 95.00 120 THR A N 1
ATOM 982 C CA . THR A 1 120 ? 0.034 4.232 3.446 1.00 95.00 120 THR A CA 1
ATOM 983 C C . THR A 1 120 ? 0.684 5.147 2.411 1.00 95.00 120 THR A C 1
ATOM 985 O O . THR A 1 120 ? 1.440 4.671 1.569 1.00 95.00 120 THR A O 1
ATOM 988 N N . ILE A 1 121 ? 0.460 6.461 2.486 1.00 95.44 121 ILE A N 1
ATOM 989 C CA . ILE A 1 121 ? 1.115 7.429 1.595 1.00 95.44 121 ILE A CA 1
ATOM 990 C C . ILE A 1 121 ? 2.636 7.372 1.772 1.00 95.44 121 ILE A C 1
ATOM 992 O O . ILE A 1 121 ? 3.366 7.273 0.786 1.00 95.44 121 ILE A O 1
ATOM 996 N N . LEU A 1 122 ? 3.122 7.381 3.013 1.00 95.69 122 LEU A N 1
ATOM 997 C CA . LEU A 1 122 ? 4.555 7.330 3.285 1.00 95.69 122 LEU A CA 1
ATOM 998 C C . LEU A 1 122 ? 5.192 6.041 2.741 1.00 95.69 122 LEU A C 1
ATOM 1000 O O . LEU A 1 122 ? 6.165 6.099 1.991 1.00 95.69 122 LEU A O 1
ATOM 1004 N N . PHE A 1 123 ? 4.642 4.877 3.088 1.00 94.88 123 PHE A N 1
ATOM 1005 C CA . PHE A 1 123 ? 5.259 3.599 2.734 1.00 94.88 123 PHE A CA 1
ATOM 1006 C C . PHE A 1 123 ? 5.004 3.178 1.287 1.00 94.88 123 PHE A C 1
ATOM 1008 O O . PHE A 1 123 ? 5.927 2.711 0.629 1.00 94.88 123 PHE A O 1
ATOM 1015 N N . CYS A 1 124 ? 3.792 3.350 0.759 1.00 95.50 124 CYS A N 1
ATOM 1016 C CA . CYS A 1 124 ? 3.463 2.872 -0.586 1.00 95.50 124 CYS A CA 1
ATOM 1017 C C . CYS A 1 124 ? 3.715 3.911 -1.672 1.00 95.50 124 CYS A C 1
ATOM 1019 O O . CYS A 1 124 ? 4.205 3.546 -2.734 1.00 95.50 124 CYS A O 1
ATOM 1021 N N . ILE A 1 125 ? 3.416 5.190 -1.439 1.00 95.44 125 ILE A N 1
ATOM 1022 C CA . ILE A 1 125 ? 3.575 6.214 -2.482 1.00 95.44 125 ILE A CA 1
ATOM 1023 C C . ILE A 1 125 ? 5.008 6.740 -2.492 1.00 95.44 125 ILE A C 1
ATOM 1025 O O . ILE A 1 125 ? 5.683 6.669 -3.516 1.00 95.44 125 ILE A O 1
ATOM 1029 N N . VAL A 1 126 ? 5.503 7.226 -1.353 1.00 95.12 126 VAL A N 1
ATOM 1030 C CA . VAL A 1 126 ? 6.846 7.821 -1.296 1.00 95.12 126 VAL A CA 1
ATOM 1031 C C . VAL A 1 126 ? 7.919 6.738 -1.392 1.00 95.12 126 VAL A C 1
ATOM 1033 O O . VAL A 1 126 ? 8.730 6.750 -2.314 1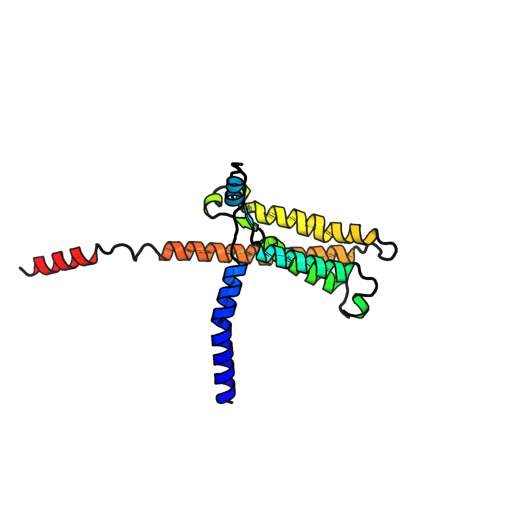.00 95.12 126 VAL A O 1
ATOM 1036 N N . ILE A 1 127 ? 7.919 5.774 -0.469 1.00 95.69 127 ILE A N 1
ATOM 1037 C CA . ILE A 1 127 ? 8.957 4.734 -0.435 1.00 95.69 127 ILE A CA 1
ATOM 1038 C C . ILE A 1 127 ? 8.722 3.691 -1.536 1.00 95.69 127 ILE A C 1
ATOM 1040 O O . ILE A 1 127 ? 9.649 3.347 -2.260 1.00 95.69 127 ILE A O 1
ATOM 1044 N N . GLY A 1 128 ? 7.488 3.212 -1.694 1.00 94.25 128 GLY A N 1
ATOM 1045 C CA . GLY A 1 128 ? 7.135 2.210 -2.694 1.00 94.25 128 GLY A CA 1
ATOM 1046 C C . GLY A 1 128 ? 7.246 2.742 -4.121 1.00 94.25 128 GLY A C 1
ATOM 1047 O O . GLY A 1 128 ? 8.139 2.332 -4.852 1.00 94.25 128 GLY A O 1
ATOM 1048 N N . CYS A 1 129 ? 6.355 3.640 -4.543 1.00 94.88 129 CYS A N 1
ATOM 1049 C CA . CYS A 1 129 ? 6.231 4.011 -5.957 1.00 94.88 129 CYS A CA 1
ATOM 1050 C C . CYS A 1 129 ? 7.471 4.730 -6.505 1.00 94.88 129 CYS A C 1
ATOM 1052 O O . CYS A 1 129 ? 7.852 4.476 -7.647 1.00 94.88 129 CYS A O 1
ATOM 1054 N N . ILE A 1 130 ? 8.090 5.610 -5.709 1.00 94.62 130 ILE A N 1
ATOM 1055 C CA . ILE A 1 130 ? 9.278 6.379 -6.118 1.00 94.62 130 ILE A CA 1
ATOM 1056 C C . ILE A 1 130 ? 10.562 5.641 -5.727 1.00 94.62 130 ILE A C 1
ATOM 1058 O O . ILE A 1 130 ? 11.465 5.477 -6.547 1.00 94.62 130 ILE A O 1
ATOM 1062 N N . GLY A 1 131 ? 10.656 5.192 -4.474 1.00 94.25 131 GLY A N 1
ATOM 1063 C CA . GLY A 1 131 ? 11.875 4.574 -3.952 1.00 94.25 131 GLY A CA 1
ATOM 1064 C C . GLY A 1 131 ? 12.208 3.221 -4.582 1.00 94.25 131 GLY A C 1
ATOM 1065 O O . GLY A 1 131 ? 13.390 2.926 -4.748 1.00 94.25 131 GLY A O 1
ATOM 1066 N N . SER A 1 132 ? 11.216 2.419 -4.988 1.00 93.38 132 SER A N 1
ATOM 1067 C CA . SER A 1 132 ? 11.481 1.129 -5.649 1.00 93.38 132 SER A CA 1
ATOM 1068 C C . SER A 1 132 ? 12.258 1.287 -6.955 1.00 93.38 132 SER A C 1
ATOM 1070 O O . SER A 1 132 ? 13.248 0.587 -7.145 1.00 93.38 132 SER A O 1
ATOM 1072 N N . GLU A 1 133 ? 11.883 2.250 -7.800 1.00 93.19 133 GLU A N 1
ATOM 1073 C CA . GLU A 1 133 ? 12.573 2.514 -9.066 1.00 93.19 133 GLU A CA 1
ATOM 1074 C C . GLU A 1 133 ? 14.006 2.991 -8.819 1.00 93.19 133 GLU A C 1
ATOM 1076 O O . GLU A 1 133 ? 14.947 2.550 -9.478 1.00 93.19 133 GLU A O 1
ATOM 1081 N N . TYR A 1 134 ? 14.186 3.851 -7.813 1.00 93.38 134 TYR A N 1
ATOM 1082 C CA . TYR A 1 134 ? 15.511 4.309 -7.415 1.00 93.38 134 TYR A CA 1
ATOM 1083 C C . TYR A 1 134 ? 16.396 3.136 -6.975 1.00 93.38 134 TYR A C 1
ATOM 1085 O O . TYR A 1 134 ? 17.506 2.991 -7.479 1.00 93.38 134 TYR A O 1
ATOM 1093 N N . ILE A 1 135 ? 15.898 2.257 -6.099 1.00 93.06 135 ILE A N 1
ATOM 1094 C CA . ILE A 1 135 ? 16.632 1.070 -5.633 1.00 93.06 135 ILE A CA 1
ATOM 1095 C C . ILE A 1 135 ? 16.944 0.127 -6.796 1.00 93.06 135 ILE A C 1
ATOM 1097 O O . ILE A 1 135 ? 18.060 -0.375 -6.901 1.00 93.06 135 ILE A O 1
ATOM 1101 N N . GLN A 1 136 ? 15.981 -0.103 -7.684 1.00 91.12 136 GLN A N 1
ATOM 1102 C CA . GLN A 1 136 ? 16.175 -0.960 -8.844 1.00 91.12 136 GLN A CA 1
ATOM 1103 C C . GLN A 1 136 ? 17.223 -0.393 -9.817 1.00 91.12 136 GLN A C 1
ATOM 1105 O O . GLN A 1 136 ? 17.995 -1.162 -10.380 1.00 91.12 136 GLN A O 1
ATOM 1110 N N . SER A 1 137 ? 17.315 0.933 -9.966 1.00 90.75 137 SER A N 1
ATOM 1111 C CA . SER A 1 137 ? 18.337 1.587 -10.801 1.00 90.75 137 SER A CA 1
ATOM 1112 C C . SER A 1 137 ? 19.769 1.474 -10.259 1.00 90.75 137 SER A C 1
ATOM 1114 O O . SER A 1 137 ? 20.725 1.774 -10.970 1.00 90.75 137 SER A O 1
ATOM 1116 N N . LEU A 1 138 ? 19.937 1.021 -9.009 1.00 92.31 138 LEU A N 1
ATOM 1117 C CA . LEU A 1 138 ? 21.251 0.695 -8.444 1.00 92.31 138 LEU A CA 1
ATOM 1118 C C . LEU A 1 138 ? 21.777 -0.663 -8.937 1.00 92.31 138 LEU A C 1
ATOM 1120 O O . LEU A 1 138 ? 22.936 -0.998 -8.687 1.00 92.31 138 LEU A O 1
ATOM 1124 N N . LEU A 1 139 ? 20.948 -1.460 -9.618 1.00 88.69 139 LEU A N 1
ATOM 1125 C CA . LEU A 1 139 ? 21.366 -2.720 -10.224 1.00 88.69 139 LEU A CA 1
ATOM 1126 C C . LEU A 1 139 ? 22.078 -2.447 -11.555 1.00 88.69 139 LEU A C 1
ATOM 1128 O O . LEU A 1 139 ? 21.579 -1.680 -12.374 1.00 88.69 139 LEU A O 1
ATOM 1132 N N . PRO A 1 140 ? 23.192 -3.138 -11.851 1.00 87.81 140 PRO A N 1
ATOM 1133 C CA . PRO A 1 140 ? 24.006 -2.856 -13.037 1.00 87.81 140 PRO A CA 1
ATOM 1134 C C . PRO A 1 140 ? 23.306 -3.162 -14.372 1.00 87.81 140 PRO A C 1
ATOM 1136 O O . PRO A 1 140 ? 23.792 -2.761 -15.424 1.00 87.81 140 PRO A O 1
ATOM 1139 N N . TYR A 1 141 ? 22.189 -3.891 -14.340 1.00 85.88 141 TYR A N 1
ATOM 1140 C CA . TYR A 1 141 ? 21.431 -4.324 -15.515 1.00 85.88 141 TYR A CA 1
ATOM 1141 C C . TYR A 1 141 ? 20.067 -3.638 -15.660 1.00 85.88 141 TYR A C 1
ATOM 1143 O O . TYR A 1 141 ? 19.373 -3.912 -16.638 1.00 85.88 141 TYR A O 1
ATOM 1151 N N . LYS A 1 142 ? 19.663 -2.759 -14.730 1.00 87.44 142 LYS A N 1
ATOM 1152 C CA . LYS A 1 142 ? 18.396 -2.021 -14.829 1.00 87.44 142 LYS A CA 1
ATOM 1153 C C . LYS A 1 142 ? 18.652 -0.519 -14.811 1.00 87.44 142 LYS A C 1
ATOM 1155 O O . LYS A 1 142 ? 19.283 0.009 -13.905 1.00 87.44 142 LYS A O 1
ATOM 1160 N N . MET A 1 143 ? 18.129 0.171 -15.817 1.00 89.19 143 MET A N 1
ATOM 1161 C CA . MET A 1 143 ? 18.181 1.629 -15.904 1.00 89.19 143 MET A CA 1
ATOM 1162 C C . MET A 1 143 ? 16.949 2.244 -15.247 1.00 89.19 143 MET A C 1
ATOM 1164 O O . MET A 1 143 ? 15.872 1.656 -15.290 1.00 89.19 143 MET A O 1
ATOM 1168 N N . PHE A 1 144 ? 17.105 3.449 -14.702 1.00 92.50 144 PHE A N 1
ATOM 1169 C CA . PHE A 1 144 ? 15.990 4.232 -14.179 1.00 92.50 144 PHE A CA 1
ATOM 1170 C C . PHE A 1 144 ? 15.004 4.589 -15.297 1.00 92.50 144 PHE A C 1
ATOM 1172 O O . PHE A 1 144 ? 15.377 5.258 -16.268 1.00 92.50 144 PHE A O 1
ATOM 1179 N N . GLN A 1 145 ? 13.740 4.198 -15.145 1.00 91.88 145 GLN A N 1
ATOM 1180 C CA . GLN A 1 145 ? 12.683 4.528 -16.096 1.00 91.88 145 GLN A CA 1
ATOM 1181 C C . GLN A 1 145 ? 11.608 5.409 -15.459 1.00 91.88 145 GLN A C 1
ATOM 1183 O O . GLN A 1 145 ? 10.812 4.988 -14.624 1.00 91.88 145 GLN A O 1
ATOM 1188 N N . PHE A 1 146 ? 11.503 6.651 -15.934 1.00 94.38 146 PHE A N 1
ATOM 1189 C CA . PHE A 1 146 ? 10.475 7.578 -15.450 1.00 94.38 146 PHE A CA 1
ATOM 1190 C C . PHE A 1 146 ? 9.041 7.092 -15.733 1.00 94.38 146 PHE A C 1
ATOM 1192 O O . PHE A 1 146 ? 8.115 7.387 -14.977 1.00 94.38 146 PHE A O 1
ATOM 1199 N N . GLY A 1 147 ? 8.856 6.321 -16.811 1.00 93.62 147 GLY A N 1
ATOM 1200 C CA . GLY A 1 147 ? 7.566 5.717 -17.146 1.00 93.62 147 GLY A CA 1
ATOM 1201 C C . GLY A 1 147 ? 7.058 4.751 -16.073 1.00 93.62 147 GLY A C 1
ATOM 1202 O O . GLY A 1 147 ? 5.854 4.725 -15.820 1.00 93.62 147 GLY A O 1
ATOM 1203 N N . ASP A 1 148 ? 7.961 4.033 -15.407 1.00 93.56 148 ASP A N 1
ATOM 1204 C CA . A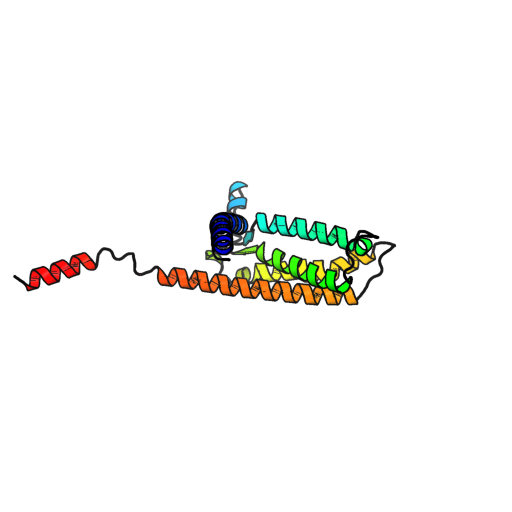SP A 1 148 ? 7.608 3.061 -14.371 1.00 93.56 148 ASP A CA 1
ATOM 1205 C C . ASP A 1 148 ? 7.201 3.774 -13.082 1.00 93.56 148 ASP A C 1
ATOM 1207 O O . ASP A 1 148 ? 6.202 3.412 -12.468 1.00 93.56 148 ASP A O 1
ATOM 1211 N N . VAL A 1 149 ? 7.861 4.889 -12.740 1.00 96.06 149 VAL A N 1
ATOM 1212 C CA . VAL A 1 149 ? 7.435 5.757 -11.626 1.00 96.06 149 VAL A CA 1
ATOM 1213 C C . VAL A 1 149 ? 6.013 6.274 -11.844 1.00 96.06 149 VAL A C 1
ATOM 1215 O O . VAL A 1 149 ? 5.194 6.230 -10.925 1.00 96.06 149 VAL A O 1
ATOM 1218 N N . ILE A 1 150 ? 5.683 6.741 -13.054 1.00 97.50 150 ILE A N 1
ATOM 1219 C CA . ILE A 1 150 ? 4.320 7.196 -13.369 1.00 97.50 150 ILE A CA 1
ATOM 1220 C C . ILE A 1 150 ? 3.326 6.038 -13.243 1.00 97.50 150 ILE A C 1
ATOM 1222 O O . ILE A 1 150 ? 2.262 6.214 -12.647 1.00 97.50 150 ILE A O 1
ATOM 1226 N N . ALA A 1 151 ? 3.658 4.864 -13.783 1.00 96.50 151 ALA A N 1
ATOM 1227 C CA . ALA A 1 151 ? 2.801 3.688 -13.696 1.00 96.50 151 ALA A CA 1
ATOM 1228 C C . ALA A 1 151 ? 2.533 3.292 -12.234 1.00 96.50 151 ALA A C 1
ATOM 1230 O O . ALA A 1 151 ? 1.372 3.112 -11.857 1.00 96.50 151 ALA A O 1
ATOM 1231 N N . ASN A 1 152 ? 3.580 3.259 -11.403 1.00 96.75 152 ASN A N 1
ATOM 1232 C CA . ASN A 1 152 ? 3.491 2.993 -9.969 1.00 96.75 152 ASN A CA 1
ATOM 1233 C C . ASN A 1 152 ? 2.583 4.011 -9.273 1.00 96.75 152 ASN A C 1
ATOM 1235 O O . ASN A 1 152 ? 1.672 3.629 -8.544 1.00 96.75 152 ASN A O 1
ATOM 1239 N N . LEU A 1 153 ? 2.796 5.310 -9.521 1.00 97.62 153 LEU A N 1
ATOM 1240 C CA . LEU A 1 153 ? 2.021 6.387 -8.900 1.00 97.62 153 LEU A CA 1
ATOM 1241 C C . LEU A 1 153 ? 0.544 6.339 -9.296 1.00 97.62 153 LEU A C 1
ATOM 1243 O O . LEU A 1 153 ? -0.317 6.523 -8.435 1.00 97.62 153 LEU A O 1
ATOM 1247 N N . LEU A 1 154 ? 0.230 6.078 -10.568 1.00 98.00 154 LEU A N 1
ATOM 1248 C CA . LEU A 1 154 ? -1.152 5.942 -11.034 1.00 98.00 154 LEU A CA 1
ATOM 1249 C C . LEU A 1 154 ? -1.828 4.716 -10.413 1.00 98.00 154 LEU A C 1
ATOM 1251 O O . LEU A 1 154 ? -2.935 4.832 -9.882 1.00 98.00 154 LEU A O 1
ATOM 1255 N N . GLY A 1 155 ? -1.150 3.568 -10.432 1.00 97.12 155 GLY A N 1
ATOM 1256 C CA . GLY A 1 155 ? -1.641 2.333 -9.830 1.00 97.12 155 GLY A CA 1
ATOM 1257 C C . GLY A 1 155 ? -1.877 2.493 -8.331 1.00 97.12 155 GLY A C 1
ATOM 1258 O O . GLY A 1 155 ? -2.985 2.272 -7.842 1.00 97.12 155 GLY A O 1
ATOM 1259 N N . GLY A 1 156 ? -0.863 2.969 -7.608 1.00 97.31 156 GLY A N 1
ATOM 1260 C CA . GLY A 1 156 ? -0.922 3.207 -6.169 1.00 97.31 156 GLY A CA 1
ATOM 1261 C C . GLY A 1 156 ? -1.995 4.220 -5.774 1.00 97.31 156 GLY A C 1
ATOM 1262 O O . GLY A 1 156 ? -2.735 3.985 -4.821 1.00 97.31 156 GLY A O 1
ATOM 1263 N N . SER A 1 157 ? -2.170 5.299 -6.542 1.00 97.56 157 SER A N 1
ATOM 1264 C CA . SER A 1 157 ? -3.232 6.286 -6.291 1.00 97.56 157 SER A CA 1
ATOM 1265 C C . SER A 1 157 ? -4.630 5.682 -6.437 1.00 97.56 157 SER A C 1
ATOM 1267 O O . SER A 1 157 ? -5.500 5.938 -5.604 1.00 97.56 157 SER A O 1
ATOM 1269 N N . ILE A 1 158 ? -4.853 4.851 -7.462 1.00 98.00 158 ILE A N 1
ATOM 1270 C CA . ILE A 1 158 ? -6.130 4.150 -7.663 1.00 98.00 158 ILE A CA 1
ATOM 1271 C C . ILE A 1 158 ? -6.363 3.135 -6.542 1.00 98.00 158 ILE A C 1
ATOM 1273 O O . ILE A 1 158 ? -7.448 3.115 -5.959 1.00 98.00 158 ILE A O 1
ATOM 1277 N N . GLY A 1 159 ? -5.350 2.339 -6.191 1.00 97.00 159 GLY A N 1
ATOM 1278 C CA . GLY A 1 159 ? -5.426 1.381 -5.086 1.00 97.00 159 GLY A CA 1
ATOM 1279 C C . GLY A 1 159 ? -5.787 2.059 -3.764 1.00 97.00 159 GLY A C 1
ATOM 1280 O O . GLY A 1 159 ? -6.711 1.626 -3.073 1.00 97.00 159 GLY A O 1
ATOM 1281 N N . LEU A 1 160 ? -5.131 3.182 -3.459 1.00 96.50 160 LEU A N 1
ATOM 1282 C CA . LEU A 1 160 ? -5.409 3.986 -2.272 1.00 96.50 160 LEU A CA 1
ATOM 1283 C C . LEU A 1 160 ? -6.827 4.563 -2.284 1.00 96.50 160 LEU A C 1
ATOM 1285 O O . LEU A 1 160 ? -7.537 4.467 -1.285 1.00 96.50 160 LEU A O 1
ATOM 1289 N N . TYR A 1 161 ? -7.258 5.137 -3.411 1.00 96.69 161 TYR A N 1
ATOM 1290 C CA . TYR A 1 161 ? -8.597 5.704 -3.556 1.00 96.69 161 TYR A CA 1
ATOM 1291 C C . TYR A 1 161 ? -9.688 4.654 -3.320 1.00 96.69 161 TYR A C 1
ATOM 1293 O O . TYR A 1 161 ? -10.640 4.906 -2.575 1.00 96.69 161 TYR A O 1
ATOM 1301 N N . ILE A 1 162 ? -9.538 3.468 -3.919 1.00 96.31 162 ILE A N 1
ATOM 1302 C CA . ILE A 1 162 ? -10.486 2.363 -3.757 1.00 96.31 162 ILE A CA 1
ATOM 1303 C C . ILE A 1 162 ? -10.522 1.918 -2.293 1.00 96.31 162 ILE A C 1
ATOM 1305 O O . ILE A 1 162 ? -11.608 1.847 -1.715 1.00 96.31 162 ILE A O 1
ATOM 1309 N N . SER A 1 163 ? -9.368 1.657 -1.670 1.00 94.44 163 SER A N 1
ATOM 1310 C CA . SER A 1 163 ? -9.310 1.234 -0.265 1.00 94.44 163 SER A CA 1
ATOM 1311 C C . SER A 1 163 ? -9.937 2.259 0.675 1.00 94.44 163 SER A C 1
ATOM 1313 O O . SER A 1 163 ? -10.770 1.900 1.507 1.00 94.44 163 SER A O 1
ATOM 1315 N N . TYR A 1 164 ? -9.620 3.539 0.485 1.00 92.75 164 TYR A N 1
ATOM 1316 C CA . TYR A 1 164 ? -10.171 4.635 1.274 1.00 92.75 164 TYR A CA 1
ATOM 1317 C C . TYR A 1 164 ? -11.700 4.715 1.160 1.00 92.75 164 TYR A C 1
ATOM 1319 O O . TYR A 1 164 ? -12.410 4.811 2.163 1.00 92.75 164 TYR A O 1
ATOM 1327 N N . LYS A 1 165 ? -12.244 4.617 -0.059 1.00 92.50 165 LYS A N 1
ATOM 1328 C CA . LYS A 1 165 ? -13.697 4.646 -0.282 1.00 92.50 165 LYS A CA 1
ATOM 1329 C C . LYS A 1 165 ? -14.413 3.422 0.277 1.00 92.50 165 LYS A C 1
ATOM 1331 O O . LYS A 1 165 ? -15.510 3.559 0.821 1.00 92.50 165 LYS A O 1
ATOM 1336 N N . LEU A 1 166 ? -13.812 2.241 0.166 1.00 91.12 166 LEU A N 1
ATOM 1337 C CA . LEU A 1 166 ? -14.375 1.027 0.752 1.00 91.12 166 LEU A CA 1
ATOM 1338 C C . LEU A 1 166 ? -14.398 1.094 2.278 1.00 91.12 166 LEU A C 1
ATOM 1340 O O . LEU A 1 166 ? -15.389 0.688 2.881 1.00 91.12 166 LEU A O 1
ATOM 1344 N N . GLU A 1 167 ? -13.358 1.646 2.901 1.00 88.38 167 GLU A N 1
ATOM 1345 C CA . GLU A 1 167 ? -13.334 1.840 4.347 1.00 88.38 167 GLU A CA 1
ATOM 1346 C C . GLU A 1 167 ? -14.408 2.835 4.803 1.00 88.38 167 GLU A C 1
ATOM 1348 O O . GLU A 1 167 ? -15.138 2.542 5.748 1.00 88.38 167 GLU A O 1
ATOM 1353 N N . GLN A 1 168 ? -14.578 3.966 4.104 1.00 85.94 168 GLN A N 1
ATOM 1354 C CA . GLN A 1 168 ? -15.674 4.903 4.387 1.00 85.94 168 GLN A CA 1
ATOM 1355 C C . GLN A 1 168 ? -17.031 4.195 4.357 1.00 85.94 168 GLN A C 1
ATOM 1357 O O . GLN A 1 168 ? -17.815 4.321 5.293 1.00 85.94 168 GLN A O 1
ATOM 1362 N N . LYS A 1 169 ? -17.287 3.396 3.314 1.00 87.12 169 LYS A N 1
ATOM 1363 C CA . LYS A 1 169 ? -18.538 2.643 3.182 1.00 87.12 169 LYS A CA 1
ATOM 1364 C C . LYS A 1 169 ? -18.719 1.614 4.301 1.00 87.12 169 LYS A C 1
ATOM 1366 O O . LYS A 1 169 ? -19.830 1.460 4.809 1.00 87.12 169 LYS A O 1
ATOM 1371 N N . TYR A 1 170 ? -17.650 0.915 4.680 1.00 82.62 170 TYR A N 1
ATOM 1372 C CA . TYR A 1 170 ? -17.670 -0.050 5.779 1.00 82.62 170 TYR A CA 1
ATOM 1373 C C . TYR A 1 170 ? -18.023 0.634 7.104 1.00 82.62 170 TYR A C 1
ATOM 1375 O O . TYR A 1 170 ? -18.923 0.182 7.804 1.00 82.62 170 TYR A O 1
ATOM 1383 N N . ARG A 1 171 ? -17.398 1.782 7.390 1.00 78.50 171 ARG A N 1
ATOM 1384 C CA . ARG A 1 171 ? -17.666 2.596 8.585 1.00 78.50 171 ARG A CA 1
ATOM 1385 C C . ARG A 1 171 ? -19.098 3.126 8.625 1.00 78.50 171 ARG A C 1
ATOM 1387 O O . ARG A 1 171 ? -19.737 3.057 9.666 1.00 78.50 171 ARG A O 1
ATOM 1394 N N . SER A 1 172 ? -19.626 3.611 7.500 1.00 79.19 172 SER A N 1
ATOM 1395 C CA . SER A 1 172 ? -21.023 4.058 7.423 1.00 79.19 172 SER A CA 1
ATOM 1396 C C . SER A 1 172 ? -22.015 2.915 7.644 1.00 79.19 172 SER A C 1
ATOM 1398 O O . SER A 1 172 ? -23.064 3.124 8.239 1.00 79.19 172 SER A O 1
ATOM 1400 N N . SER A 1 173 ? -21.689 1.706 7.182 1.00 76.69 173 SER A N 1
ATOM 1401 C CA . SER A 1 173 ? -22.552 0.534 7.375 1.00 76.69 173 SER A CA 1
ATOM 1402 C C . SER A 1 173 ? -22.565 0.073 8.836 1.00 76.69 173 SER A C 1
ATOM 1404 O O . SER A 1 173 ? -23.620 -0.283 9.349 1.00 76.69 173 SER A O 1
ATOM 1406 N N . ASP A 1 174 ? -21.412 0.118 9.506 1.00 71.88 174 ASP A N 1
ATOM 1407 C CA . ASP A 1 174 ? -21.270 -0.225 10.926 1.00 71.88 174 ASP A CA 1
ATOM 1408 C C . ASP A 1 174 ? -22.016 0.771 11.830 1.00 71.88 174 ASP A C 1
ATOM 1410 O O . ASP A 1 174 ? -22.789 0.373 12.700 1.00 71.88 174 ASP A O 1
ATOM 1414 N N . ALA A 1 175 ? -21.890 2.074 11.545 1.00 69.00 175 ALA A N 1
ATOM 1415 C CA . ALA A 1 175 ? -22.646 3.120 12.235 1.00 69.00 175 ALA A CA 1
ATOM 1416 C C . ALA A 1 175 ? -24.167 2.936 12.086 1.00 69.00 175 ALA A C 1
ATOM 1418 O O . ALA A 1 175 ? -24.904 3.063 13.062 1.00 69.00 175 ALA A O 1
ATOM 1419 N N . ASN A 1 176 ? -24.642 2.586 10.886 1.00 67.88 176 ASN A N 1
ATOM 1420 C CA . ASN A 1 176 ? -26.065 2.347 10.646 1.00 67.88 176 ASN A CA 1
ATOM 1421 C C . ASN A 1 176 ? -26.587 1.100 11.387 1.00 67.88 176 ASN A C 1
ATOM 1423 O O . ASN A 1 176 ? -27.690 1.144 11.919 1.00 67.88 176 ASN A O 1
ATOM 1427 N N . GLY A 1 177 ? -25.801 0.019 11.478 1.00 61.78 177 GLY A N 1
ATOM 1428 C CA . GLY A 1 177 ? -26.197 -1.192 12.214 1.00 61.78 177 GLY A CA 1
ATOM 1429 C C . GLY A 1 177 ? -26.326 -0.984 13.730 1.00 61.78 177 GLY A C 1
ATOM 1430 O O . GLY A 1 177 ? -27.197 -1.575 14.367 1.00 61.78 177 GLY A O 1
ATOM 1431 N N . LEU A 1 178 ? -25.505 -0.101 14.307 1.00 58.94 178 LEU A N 1
ATOM 1432 C CA . LEU A 1 178 ? -25.617 0.319 15.710 1.00 58.94 178 LEU A CA 1
ATOM 1433 C C . LEU A 1 178 ? -26.885 1.152 15.966 1.00 58.94 178 LEU A C 1
ATOM 1435 O O . LEU A 1 178 ? -27.521 0.983 17.003 1.00 58.94 178 LEU A O 1
ATOM 1439 N N . HIS A 1 179 ? -27.281 2.009 15.019 1.00 55.84 179 HIS A N 1
ATOM 1440 C CA . HIS A 1 179 ? -28.522 2.791 15.099 1.00 55.84 179 HIS A CA 1
ATOM 1441 C C . HIS A 1 179 ? -29.797 1.964 14.901 1.00 55.84 179 HIS A C 1
ATOM 1443 O O . HIS A 1 179 ? -30.856 2.408 15.324 1.00 55.84 179 HIS A O 1
ATOM 1449 N N . GLU A 1 180 ? -29.708 0.782 14.290 1.00 57.06 180 GLU A N 1
ATOM 1450 C CA . GLU A 1 180 ? -30.842 -0.140 14.113 1.00 57.06 180 GLU A CA 1
ATOM 1451 C C . GLU A 1 180 ? -31.060 -1.055 15.340 1.00 57.06 180 GLU A C 1
ATOM 1453 O O . GLU A 1 180 ? -32.083 -1.721 15.451 1.00 57.06 180 GLU A O 1
ATOM 1458 N N . SER A 1 181 ? -30.119 -1.071 16.293 1.00 46.94 181 SER A N 1
ATOM 1459 C CA . SER A 1 181 ? -30.189 -1.869 17.530 1.00 46.94 181 SER A CA 1
ATOM 1460 C C . SER A 1 181 ? -30.827 -1.230 18.799 1.00 46.94 181 SER A C 1
ATOM 1462 O O . SER A 1 181 ? -30.845 -1.933 19.807 1.00 46.94 181 SER A O 1
ATOM 1464 N N . PRO A 1 182 ? -31.368 0.013 18.851 1.00 51.41 182 PRO A N 1
ATOM 1465 C CA . PRO A 1 182 ? -32.000 0.541 20.074 1.00 51.41 182 PRO A CA 1
ATOM 1466 C C . PRO A 1 182 ? -33.350 -0.081 20.481 1.00 51.41 182 PRO A C 1
ATOM 1468 O O . PRO A 1 182 ? -33.756 0.101 21.625 1.00 51.41 182 PRO A O 1
ATOM 1471 N N . ASP A 1 183 ? -34.041 -0.821 19.605 1.00 51.59 183 ASP A N 1
ATOM 1472 C CA . ASP A 1 183 ? -35.482 -1.084 19.802 1.00 51.59 183 ASP A CA 1
ATOM 1473 C C . ASP A 1 183 ? -35.837 -2.512 20.267 1.00 51.59 183 ASP A C 1
ATOM 1475 O O . ASP A 1 183 ? -37.012 -2.840 20.420 1.00 51.59 183 ASP A O 1
ATOM 1479 N N . LEU A 1 184 ? -34.854 -3.387 20.519 1.00 57.09 184 LEU A N 1
ATOM 1480 C CA . LEU A 1 184 ? -35.118 -4.755 21.012 1.00 57.09 184 LEU A CA 1
ATOM 1481 C C . LEU A 1 184 ? -34.908 -4.932 22.521 1.00 57.09 184 LEU A C 1
ATOM 1483 O O . LEU A 1 184 ? -35.141 -6.020 23.045 1.00 57.09 184 LEU A O 1
ATOM 1487 N N . GLU A 1 185 ? -34.512 -3.875 23.230 1.00 49.59 185 GLU A N 1
ATOM 1488 C CA . GLU A 1 185 ? -34.256 -3.913 24.672 1.00 49.59 185 GLU A CA 1
ATOM 1489 C C . GLU A 1 185 ? -35.177 -2.953 25.445 1.00 49.59 185 GLU A C 1
ATOM 1491 O O . GLU A 1 185 ? -34.756 -2.246 26.352 1.00 49.59 185 GLU A O 1
ATOM 1496 N N . ASN A 1 186 ? -36.476 -2.959 25.124 1.00 52.19 186 ASN A N 1
ATOM 1497 C CA . ASN A 1 186 ? -37.503 -2.630 26.116 1.00 52.19 186 ASN A CA 1
ATOM 1498 C C . ASN A 1 186 ? -38.501 -3.791 26.283 1.00 52.19 186 ASN A C 1
ATOM 1500 O O . ASN A 1 186 ? -39.653 -3.690 25.862 1.00 52.19 186 ASN A O 1
ATOM 1504 N N . PRO A 1 187 ? -38.105 -4.906 26.929 1.00 49.19 187 PRO A N 1
ATOM 1505 C CA . PRO A 1 187 ? -39.050 -5.948 27.336 1.00 49.19 187 PRO A CA 1
ATOM 1506 C C . PRO A 1 187 ? -40.064 -5.474 28.404 1.00 49.19 187 PRO A C 1
ATOM 1508 O O . PRO A 1 187 ? -40.851 -6.281 28.883 1.00 49.19 187 PRO A O 1
ATOM 1511 N N . GLY A 1 188 ? -40.057 -4.192 28.804 1.00 51.91 188 GLY A N 1
ATOM 1512 C CA . GLY A 1 188 ? -40.928 -3.630 29.841 1.00 51.91 188 GLY A CA 1
ATOM 1513 C C . GLY A 1 188 ? -42.136 -2.831 29.339 1.00 51.91 188 GLY A C 1
ATOM 1514 O O . GLY A 1 188 ? -42.948 -2.401 30.162 1.00 51.91 188 GLY A O 1
ATOM 1515 N N . GLU A 1 189 ? -42.288 -2.610 28.029 1.00 54.56 189 GLU A N 1
ATOM 1516 C CA . GLU A 1 189 ? -43.409 -1.816 27.496 1.00 54.56 189 GLU A CA 1
ATOM 1517 C C . GLU A 1 189 ? -44.637 -2.674 27.150 1.00 54.56 189 GLU A C 1
ATOM 1519 O O . GLU A 1 189 ? -45.767 -2.237 27.364 1.00 54.56 189 GLU A O 1
ATOM 1524 N N . SER A 1 190 ? -44.448 -3.938 26.747 1.00 55.03 190 SER A N 1
ATOM 1525 C CA . SER A 1 190 ? -45.562 -4.852 26.443 1.00 55.03 190 SER A CA 1
ATOM 1526 C C . SER A 1 190 ? -46.368 -5.266 27.679 1.00 55.03 190 SER A C 1
ATOM 1528 O O . SER A 1 190 ? -47.590 -5.394 27.605 1.00 55.03 190 SER A O 1
ATOM 1530 N N . ASP A 1 191 ? -45.707 -5.433 28.827 1.00 55.59 191 ASP A N 1
ATOM 1531 C CA . ASP A 1 191 ? -46.347 -5.928 30.054 1.00 55.59 191 ASP A CA 1
ATOM 1532 C C . ASP A 1 191 ? -47.192 -4.850 30.745 1.00 55.59 191 ASP A C 1
ATOM 1534 O O . ASP A 1 191 ? -48.265 -5.134 31.281 1.00 55.59 191 ASP A O 1
ATOM 1538 N N . ASN A 1 192 ? -46.759 -3.588 30.677 1.00 57.16 192 ASN A N 1
ATOM 1539 C CA . ASN A 1 192 ? -47.546 -2.466 31.182 1.00 57.16 192 ASN A CA 1
ATOM 1540 C C . ASN A 1 192 ? -48.749 -2.181 30.277 1.00 57.16 192 ASN A C 1
ATOM 1542 O O . ASN A 1 192 ? -49.832 -1.897 30.784 1.00 57.16 192 ASN A O 1
ATOM 1546 N N . GLN A 1 193 ? -48.600 -2.313 28.957 1.00 58.62 193 GLN A N 1
ATOM 1547 C CA . GLN A 1 193 ? -49.686 -2.056 28.012 1.00 58.62 193 GLN A CA 1
ATOM 1548 C C . GLN A 1 193 ? -50.828 -3.079 28.140 1.00 58.62 193 GLN A C 1
ATOM 1550 O O . GLN A 1 193 ? -51.989 -2.677 28.178 1.00 58.62 193 GLN A O 1
ATOM 1555 N N . LEU A 1 194 ? -50.517 -4.363 28.360 1.00 60.25 194 LEU A N 1
ATOM 1556 C CA . LEU A 1 194 ? -51.522 -5.393 28.667 1.00 60.25 194 LEU A CA 1
ATOM 1557 C C . LEU A 1 194 ? -52.209 -5.186 30.029 1.00 60.25 194 LEU A C 1
ATOM 1559 O O . LEU A 1 194 ? -53.400 -5.460 30.166 1.00 60.25 194 LEU A O 1
ATOM 1563 N N . LEU A 1 195 ? -51.493 -4.681 31.0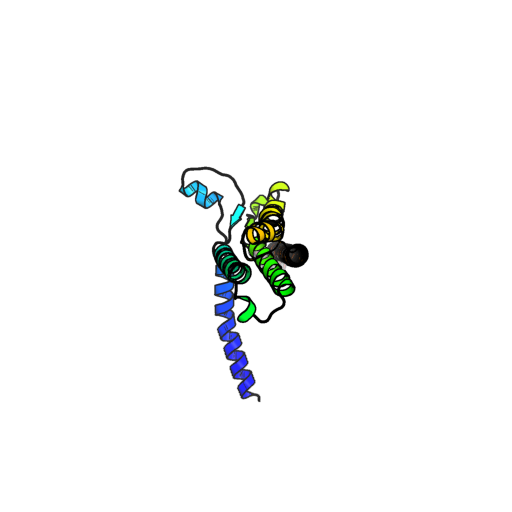39 1.00 58.28 195 LEU A N 1
ATOM 1564 C CA . LEU A 1 195 ? -52.076 -4.360 32.350 1.00 58.28 195 LEU A CA 1
ATOM 1565 C C . LEU A 1 195 ? -53.001 -3.134 32.313 1.00 58.28 195 LEU A C 1
ATOM 1567 O O . LEU A 1 195 ? -53.972 -3.088 33.072 1.00 58.28 195 LEU A O 1
ATOM 1571 N N . TYR A 1 196 ? -52.729 -2.155 31.447 1.00 64.38 196 TYR A N 1
ATOM 1572 C CA . TYR A 1 196 ? -53.638 -1.028 31.225 1.00 64.38 196 TYR A CA 1
ATOM 1573 C C . TYR A 1 196 ? -54.906 -1.461 30.487 1.00 64.38 196 TYR A C 1
ATOM 1575 O O . TYR A 1 196 ? -55.993 -1.061 30.896 1.00 64.38 196 TYR A O 1
ATOM 1583 N N . GLU A 1 197 ? -54.778 -2.319 29.475 1.00 65.00 197 GLU A N 1
ATOM 1584 C CA . GLU A 1 197 ? -55.909 -2.824 28.686 1.00 65.00 197 GLU A CA 1
ATOM 1585 C C . GLU A 1 197 ? -56.824 -3.737 29.528 1.00 65.00 197 GLU A C 1
ATOM 1587 O O . GLU A 1 197 ? -58.042 -3.589 29.512 1.00 65.00 197 GLU A O 1
ATOM 1592 N N . PHE A 1 198 ? -56.255 -4.579 30.399 1.00 66.44 198 PHE A N 1
ATOM 1593 C CA . PHE A 1 198 ? -57.032 -5.417 31.325 1.00 66.44 198 PHE A CA 1
ATOM 1594 C C . PHE A 1 198 ? -57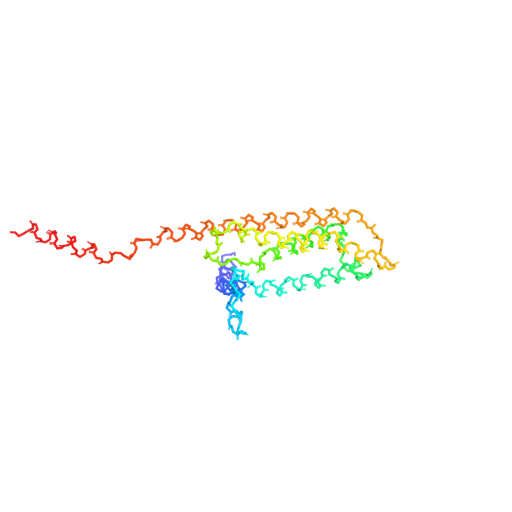.720 -4.619 32.448 1.00 66.44 198 PHE A C 1
ATOM 1596 O O . PHE A 1 198 ? -58.735 -5.049 32.993 1.00 66.44 198 PHE A O 1
ATOM 1603 N N . ARG A 1 199 ? -57.176 -3.453 32.828 1.00 69.69 199 ARG A N 1
ATOM 1604 C CA . ARG A 1 199 ? -57.758 -2.595 33.873 1.00 69.69 199 ARG A CA 1
ATOM 1605 C C . ARG A 1 199 ? -58.858 -1.668 33.355 1.00 69.69 199 ARG A C 1
ATOM 1607 O O . ARG A 1 199 ? -59.645 -1.191 34.165 1.00 69.69 199 ARG A O 1
ATOM 1614 N N . SER A 1 200 ? -58.925 -1.408 32.051 1.00 65.19 200 SER A N 1
ATOM 1615 C CA . SER A 1 200 ? -60.032 -0.660 31.440 1.00 65.19 200 SER A CA 1
ATOM 1616 C C . SER A 1 200 ? -61.306 -1.484 31.234 1.00 65.19 200 SER A C 1
ATOM 1618 O O . SER A 1 200 ? -62.363 -0.892 31.027 1.00 65.19 200 SER A O 1
ATOM 1620 N N . ASP A 1 201 ? -61.213 -2.813 31.327 1.00 66.31 201 ASP A N 1
ATOM 1621 C CA . ASP A 1 201 ? -62.327 -3.751 31.123 1.00 66.31 201 ASP A CA 1
ATOM 1622 C C . ASP A 1 201 ? -63.002 -4.225 32.437 1.00 66.31 201 ASP A C 1
ATOM 1624 O O . ASP A 1 201 ? -63.904 -5.067 32.402 1.00 66.31 201 ASP A O 1
ATOM 1628 N N . LEU A 1 202 ? -62.584 -3.688 33.593 1.00 54.62 202 LEU A N 1
ATOM 1629 C CA . LEU A 1 202 ? -63.150 -3.923 34.937 1.00 54.62 202 LEU A CA 1
ATOM 1630 C C . LEU A 1 202 ? -63.828 -2.660 35.481 1.00 54.62 202 LEU A C 1
ATOM 1632 O O . LEU A 1 202 ? -64.928 -2.801 36.062 1.00 54.62 202 LEU A O 1
#

Sequence (202 aa):
MRGLLRECAKQIAKCHPFVKSSIKQLLKSTCISSISEKWGYKIDVPLCFRPWIMLLFLLDLLLMAFLGFHPSAQDYVQINDKVLHFVGFMITTFICYWIWSLDTSAYYTAFWNYAPLSLTILFCIVIGCIGSEYIQSLLPYKMFQFGDVIANLLGGSIGLYISYKLEQKYRSSDANGLHESPDLENPGESDNQLLYEFRSDL

Radius of gyration: 25.12 Å; chains: 1; bounding box: 87×45×56 Å